Protein AF-A0A0G3X615-F1 (afdb_monomer)

Structure (mmCIF, N/CA/C/O backbone):
data_AF-A0A0G3X615-F1
#
_entry.id   AF-A0A0G3X615-F1
#
loop_
_atom_site.group_PDB
_atom_site.id
_atom_site.type_symbol
_atom_site.label_atom_id
_atom_site.label_alt_id
_atom_site.label_comp_id
_atom_site.label_asym_id
_atom_site.label_entity_id
_atom_site.label_seq_id
_atom_site.pdbx_PDB_ins_code
_atom_site.Cartn_x
_atom_site.Cartn_y
_atom_site.Cartn_z
_atom_site.occupancy
_atom_site.B_iso_or_equiv
_atom_site.auth_seq_id
_atom_site.auth_comp_id
_atom_site.auth_asym_id
_atom_site.auth_atom_id
_atom_site.pdbx_PDB_model_num
ATOM 1 N N . MET A 1 1 ? 5.627 29.361 60.960 1.00 45.62 1 MET A N 1
ATOM 2 C CA . MET A 1 1 ? 6.971 29.984 61.026 1.00 45.62 1 MET A CA 1
ATOM 3 C C . MET A 1 1 ? 7.830 28.988 61.792 1.00 45.62 1 MET A C 1
ATOM 5 O O . MET A 1 1 ? 7.390 28.583 62.853 1.00 45.62 1 MET A O 1
ATOM 9 N N . THR A 1 2 ? 8.865 28.359 61.231 1.00 39.22 2 THR A N 1
ATOM 10 C CA . THR A 1 2 ? 10.130 28.969 60.783 1.00 39.22 2 THR A CA 1
ATOM 11 C C . THR A 1 2 ? 10.827 28.041 59.771 1.00 39.22 2 THR A C 1
ATOM 13 O O . THR A 1 2 ? 10.792 26.824 59.920 1.00 39.22 2 THR A O 1
ATOM 16 N N . PHE A 1 3 ? 11.443 28.627 58.742 1.00 40.88 3 PHE A N 1
ATOM 17 C CA . PHE A 1 3 ? 12.280 27.965 57.734 1.00 40.88 3 PHE A CA 1
ATOM 18 C C . PHE A 1 3 ? 13.632 27.526 58.316 1.00 40.88 3 PHE A C 1
ATOM 20 O O . PHE A 1 3 ? 14.208 28.237 59.138 1.00 40.88 3 PHE A O 1
ATOM 27 N N .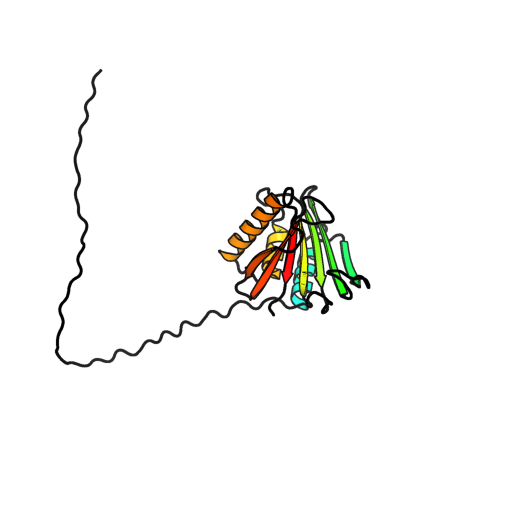 THR A 1 4 ? 14.225 26.447 57.797 1.00 47.47 4 THR A N 1
ATOM 28 C CA . THR A 1 4 ? 15.691 26.301 57.778 1.00 47.47 4 THR A CA 1
ATOM 29 C C . THR A 1 4 ? 16.140 25.591 56.503 1.00 47.47 4 THR A C 1
ATOM 31 O O . THR A 1 4 ? 15.782 24.450 56.232 1.00 47.47 4 THR A O 1
ATOM 34 N N . VAL A 1 5 ? 16.929 26.323 55.720 1.00 44.72 5 VAL A N 1
ATOM 35 C CA . VAL A 1 5 ? 17.660 25.900 54.524 1.00 44.72 5 VAL A CA 1
ATOM 36 C C . VAL A 1 5 ? 19.024 25.364 54.962 1.00 44.72 5 VAL A C 1
ATOM 38 O O . VAL A 1 5 ? 19.699 26.015 55.759 1.00 44.72 5 VAL A O 1
ATOM 41 N N . ARG A 1 6 ? 19.495 24.255 54.382 1.00 47.06 6 ARG A N 1
ATOM 42 C CA . ARG A 1 6 ? 20.935 23.967 54.295 1.00 47.06 6 ARG A CA 1
ATOM 43 C C . ARG A 1 6 ? 21.304 23.496 52.892 1.00 47.06 6 ARG A C 1
ATOM 45 O O . ARG A 1 6 ? 20.843 22.466 52.420 1.00 47.06 6 ARG A O 1
ATOM 52 N N . LYS A 1 7 ? 22.145 24.312 52.259 1.00 41.34 7 LYS A N 1
ATOM 53 C CA . LYS A 1 7 ? 22.923 24.033 51.052 1.00 41.34 7 LYS A CA 1
ATOM 54 C C . LYS A 1 7 ? 24.114 23.144 51.422 1.00 41.34 7 LYS A C 1
ATOM 56 O O . LYS A 1 7 ? 24.743 23.420 52.439 1.00 41.34 7 LYS A O 1
ATOM 61 N N . PHE A 1 8 ? 24.479 22.201 50.557 1.00 41.22 8 PHE A N 1
ATOM 62 C CA . PHE A 1 8 ? 25.873 21.797 50.348 1.00 41.22 8 PHE A CA 1
ATOM 63 C C . PHE A 1 8 ? 26.133 21.555 48.858 1.00 41.22 8 PHE A C 1
ATOM 65 O O . PHE A 1 8 ? 25.220 21.295 48.079 1.00 41.22 8 PHE A O 1
ATOM 72 N N . VAL A 1 9 ? 27.391 21.781 48.499 1.00 37.72 9 VAL A N 1
ATOM 73 C CA . VAL A 1 9 ? 27.949 22.132 47.194 1.00 37.72 9 VAL A CA 1
ATOM 74 C C . VAL A 1 9 ? 28.715 20.939 46.605 1.00 37.72 9 VAL A C 1
ATOM 76 O O . VAL A 1 9 ? 29.404 20.241 47.336 1.00 37.72 9 VAL A O 1
ATOM 79 N N . VAL A 1 10 ? 28.555 20.762 45.288 1.00 40.09 10 VAL A N 1
ATOM 80 C CA . VAL A 1 10 ? 29.500 20.355 44.217 1.00 40.09 10 VAL A CA 1
ATOM 81 C C . VAL A 1 10 ? 30.817 19.641 44.587 1.00 40.09 10 VAL A C 1
ATOM 83 O O . VAL A 1 10 ? 31.664 20.229 45.250 1.00 40.09 10 VAL A O 1
ATOM 86 N N . ALA A 1 11 ? 31.045 18.464 43.982 1.00 39.25 11 ALA A N 1
ATOM 87 C CA . ALA A 1 11 ? 32.295 17.969 43.352 1.00 39.25 11 ALA A CA 1
ATOM 88 C C . ALA A 1 11 ? 32.035 16.529 42.839 1.00 39.25 11 ALA A C 1
ATOM 90 O O . ALA A 1 11 ? 31.250 15.818 43.450 1.00 39.25 11 ALA A O 1
ATOM 91 N N . GLY A 1 12 ? 32.600 15.989 41.761 1.00 35.78 12 GLY A N 1
ATOM 92 C CA . GLY A 1 12 ? 33.681 16.407 40.877 1.00 35.78 12 GLY A CA 1
ATOM 93 C C . GLY A 1 12 ? 33.380 15.927 39.447 1.00 35.78 12 GLY A C 1
ATOM 94 O O . GLY A 1 12 ? 32.508 15.093 39.235 1.00 35.78 12 GLY A O 1
ATOM 95 N N . LEU A 1 13 ? 33.883 16.572 38.403 1.00 41.84 13 LEU A N 1
ATOM 96 C CA . LEU A 1 13 ? 35.271 16.762 37.964 1.00 41.84 13 LEU A CA 1
ATOM 97 C C . LEU A 1 13 ? 35.406 15.982 36.649 1.00 41.84 13 LEU A C 1
ATOM 99 O O . LEU A 1 13 ? 35.604 14.772 36.623 1.00 41.84 13 LEU A O 1
ATOM 103 N N . ALA A 1 14 ? 35.234 16.726 35.561 1.00 44.84 14 ALA A N 1
ATOM 104 C CA . ALA A 1 14 ? 35.602 16.320 34.221 1.00 44.84 14 ALA A CA 1
ATOM 105 C C . ALA A 1 14 ? 37.080 15.912 34.180 1.00 44.84 14 ALA A C 1
ATOM 107 O O . ALA A 1 14 ? 37.933 16.605 34.735 1.00 44.84 14 ALA A O 1
ATOM 108 N N . THR A 1 15 ? 37.388 14.829 33.473 1.00 49.50 15 THR A N 1
ATOM 109 C CA . THR A 1 15 ? 38.748 14.547 33.011 1.00 49.50 15 THR A CA 1
ATOM 110 C C . THR A 1 15 ? 38.763 14.737 31.502 1.00 49.50 15 THR A C 1
ATOM 112 O O . THR A 1 15 ? 38.385 13.863 30.731 1.00 49.50 15 THR A O 1
ATOM 115 N N . ALA A 1 16 ? 39.156 15.939 31.096 1.00 46.00 16 ALA A N 1
ATOM 116 C CA . ALA A 1 16 ? 39.760 16.172 29.799 1.00 46.00 16 ALA A CA 1
ATOM 117 C C . ALA A 1 16 ? 41.276 16.007 29.971 1.00 46.00 16 ALA A C 1
ATOM 119 O O . ALA A 1 16 ? 41.820 16.493 30.959 1.00 46.00 16 ALA A O 1
ATOM 120 N N . LEU A 1 17 ? 41.946 15.333 29.038 1.00 40.91 17 LEU A N 1
ATOM 121 C CA . LEU A 1 17 ? 42.973 15.929 28.174 1.00 40.91 17 LEU A CA 1
ATOM 122 C C . LEU A 1 17 ? 43.674 14.829 27.366 1.00 40.91 17 LEU A C 1
ATOM 124 O O . LEU A 1 17 ? 44.256 13.894 27.909 1.00 40.91 17 LEU A O 1
ATOM 128 N N . ALA A 1 18 ? 43.655 15.016 26.052 1.00 44.06 18 ALA A N 1
ATOM 129 C CA . ALA A 1 18 ? 44.656 14.496 25.140 1.00 44.06 18 ALA A CA 1
ATOM 130 C C . ALA A 1 18 ? 45.986 15.254 25.327 1.00 44.06 18 ALA A C 1
ATOM 132 O O . ALA A 1 18 ? 45.948 16.459 25.571 1.00 44.06 18 ALA A O 1
ATOM 133 N N . ALA A 1 19 ? 47.125 14.572 25.146 1.00 38.28 19 ALA A N 1
ATOM 134 C CA . ALA A 1 19 ? 48.260 15.038 24.330 1.00 38.28 19 ALA A CA 1
ATOM 135 C C . ALA A 1 19 ? 49.458 14.058 24.359 1.00 38.28 19 ALA A C 1
ATOM 137 O O . ALA A 1 19 ? 50.008 13.764 25.413 1.00 38.28 19 ALA A O 1
ATOM 138 N N . CYS A 1 20 ? 49.853 13.643 23.150 1.00 41.00 20 CYS A N 1
ATOM 139 C CA . CYS A 1 20 ? 51.208 13.488 22.599 1.00 41.00 20 CYS A CA 1
ATOM 140 C C . CYS A 1 20 ? 52.347 12.810 23.389 1.00 41.00 20 CYS A C 1
ATOM 142 O O . CYS A 1 20 ? 52.910 13.393 24.310 1.00 41.00 20 CYS A O 1
ATOM 144 N N . SER A 1 21 ? 52.912 11.764 22.778 1.00 32.19 21 SER A N 1
ATOM 145 C CA . SER A 1 21 ? 54.333 11.763 22.390 1.00 32.19 21 SER A CA 1
ATOM 146 C C . SER A 1 21 ? 54.572 10.852 21.177 1.00 32.19 21 SER A C 1
ATOM 148 O O . SER A 1 21 ? 53.869 9.868 20.966 1.00 32.19 21 SER A O 1
ATOM 150 N N . ALA A 1 22 ? 55.536 11.245 20.346 1.00 39.41 22 ALA A N 1
ATOM 151 C CA . ALA A 1 22 ? 56.006 10.535 19.164 1.00 39.41 22 ALA A CA 1
ATOM 152 C C . ALA A 1 22 ? 57.411 9.951 19.410 1.00 39.41 22 ALA A C 1
ATOM 154 O O . ALA A 1 22 ? 58.141 10.474 20.252 1.00 39.41 22 ALA A O 1
ATOM 155 N N . ALA A 1 23 ? 57.761 8.976 18.560 1.00 36.03 23 ALA A N 1
ATOM 156 C CA . ALA A 1 23 ? 59.094 8.492 18.164 1.00 36.03 23 ALA A CA 1
ATOM 157 C C . ALA A 1 23 ? 59.657 7.195 18.804 1.00 36.03 23 ALA A C 1
ATOM 159 O O . ALA A 1 23 ? 60.123 7.179 19.937 1.00 36.03 23 ALA A O 1
ATOM 160 N N . GLU A 1 24 ? 59.673 6.166 17.937 1.00 40.25 24 GLU A N 1
ATOM 161 C CA . GLU A 1 24 ? 60.778 5.237 17.607 1.00 40.25 24 GLU A CA 1
ATOM 162 C C . GLU A 1 24 ? 61.142 4.069 18.550 1.00 40.25 24 GLU A C 1
ATOM 164 O O . GLU A 1 24 ? 61.630 4.258 19.660 1.00 40.25 24 GLU A O 1
ATOM 169 N N . GLY A 1 25 ? 61.026 2.837 18.022 1.00 29.53 25 GLY A N 1
ATOM 170 C CA . GLY A 1 25 ? 61.691 1.642 18.562 1.00 29.53 25 GLY A CA 1
ATOM 171 C C . GLY A 1 25 ? 61.004 0.304 18.252 1.00 29.53 25 GLY A C 1
ATOM 172 O O .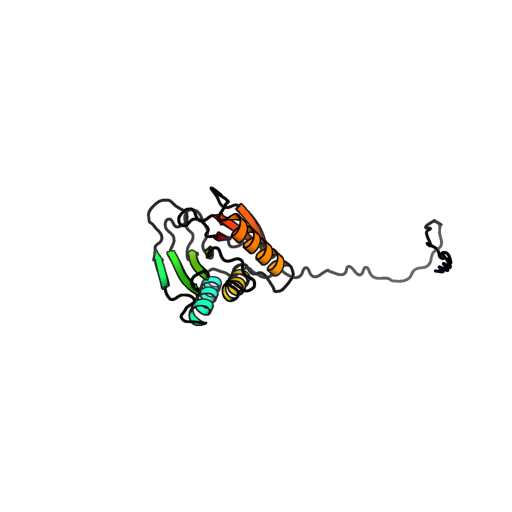 GLY A 1 25 ? 60.132 -0.116 18.996 1.00 29.53 25 GLY A O 1
ATOM 173 N N . ASP A 1 26 ? 61.426 -0.322 17.150 1.00 38.69 26 ASP A N 1
ATOM 174 C CA . ASP A 1 26 ? 61.410 -1.751 16.770 1.00 38.69 26 ASP A CA 1
ATOM 175 C C . ASP A 1 26 ? 60.855 -2.813 17.756 1.00 38.69 26 ASP A C 1
ATOM 177 O O . ASP A 1 26 ? 61.332 -2.926 18.883 1.00 38.69 26 ASP A O 1
ATOM 181 N N . ALA A 1 27 ? 59.918 -3.648 17.278 1.00 37.53 27 ALA A N 1
ATOM 182 C CA . ALA A 1 27 ? 59.887 -5.115 17.449 1.00 37.53 27 ALA A CA 1
ATOM 183 C C . ALA A 1 27 ? 58.566 -5.681 16.892 1.00 37.53 27 ALA A C 1
ATOM 185 O O . ALA A 1 27 ? 57.477 -5.279 17.300 1.00 37.53 27 ALA A O 1
ATOM 186 N N . GLY A 1 28 ? 58.663 -6.610 15.940 1.00 38.09 28 GLY A N 1
ATOM 187 C CA . GLY A 1 28 ? 57.515 -7.217 15.273 1.00 38.09 28 GLY A CA 1
ATOM 188 C C . GLY A 1 28 ? 56.583 -8.010 16.192 1.00 38.09 28 GLY A C 1
ATOM 189 O O . GLY A 1 28 ? 57.013 -8.628 17.162 1.00 38.09 28 GLY A O 1
ATOM 190 N N . ALA A 1 29 ? 55.309 -8.043 15.815 1.00 40.22 29 ALA A N 1
ATOM 191 C CA . ALA A 1 29 ? 54.406 -9.153 16.078 1.00 40.22 29 ALA A CA 1
ATOM 192 C C . ALA A 1 29 ? 53.224 -9.062 15.111 1.00 40.22 29 ALA A C 1
ATOM 194 O O . ALA A 1 29 ? 52.627 -8.000 14.932 1.00 40.22 29 ALA A O 1
ATOM 195 N N . ASP A 1 30 ? 52.937 -10.200 14.491 1.00 47.09 30 ASP A N 1
ATOM 196 C CA . ASP A 1 30 ? 51.744 -10.503 13.721 1.00 47.09 30 ASP A CA 1
ATOM 197 C C . ASP A 1 30 ? 50.469 -9.900 14.319 1.00 47.09 30 ASP A C 1
ATOM 199 O O . ASP A 1 30 ? 50.140 -10.092 15.489 1.00 47.09 30 ASP A O 1
ATOM 203 N N . GLY A 1 31 ? 49.706 -9.229 13.469 1.00 37.62 31 GLY A N 1
ATOM 204 C CA . GLY A 1 31 ? 48.359 -8.780 13.770 1.00 37.62 31 GLY A CA 1
ATOM 205 C C . GLY A 1 31 ? 47.650 -8.592 12.452 1.00 37.62 31 GLY A C 1
ATOM 206 O O . GLY A 1 31 ? 47.693 -7.506 11.880 1.00 37.62 31 GLY A O 1
ATOM 207 N N . GLY A 1 32 ? 47.121 -9.701 11.931 1.00 36.56 32 GLY A N 1
ATOM 208 C CA . GLY A 1 32 ? 46.431 -9.774 10.656 1.00 36.56 32 GLY A CA 1
ATOM 209 C C . GLY A 1 32 ? 45.487 -8.597 10.463 1.00 36.56 32 GLY A C 1
ATOM 210 O O . GLY A 1 32 ? 44.785 -8.179 11.383 1.00 36.56 32 GLY A O 1
ATOM 211 N N . ALA A 1 33 ? 45.501 -8.068 9.244 1.00 42.00 33 ALA A N 1
ATOM 212 C CA . ALA A 1 33 ? 44.454 -7.202 8.756 1.00 42.00 33 ALA A CA 1
ATOM 213 C C . ALA A 1 33 ? 43.135 -7.979 8.843 1.00 42.00 33 ALA A C 1
ATOM 215 O O . ALA A 1 33 ? 42.766 -8.702 7.920 1.00 42.00 33 ALA A O 1
ATOM 216 N N . ASP A 1 34 ? 42.447 -7.841 9.974 1.00 41.34 34 ASP A N 1
ATOM 217 C CA . ASP A 1 34 ? 41.033 -8.147 10.115 1.00 41.34 34 ASP A CA 1
ATOM 218 C C . ASP A 1 34 ? 40.289 -7.076 9.310 1.00 41.34 34 ASP A C 1
ATOM 220 O O . ASP A 1 34 ? 39.704 -6.119 9.820 1.00 41.34 34 ASP A O 1
ATOM 224 N N . ALA A 1 35 ? 40.385 -7.208 7.986 1.00 45.94 35 ALA A N 1
ATOM 225 C CA . ALA A 1 35 ? 39.369 -6.726 7.083 1.00 45.94 35 ALA A CA 1
ATOM 226 C C . ALA A 1 35 ? 38.136 -7.568 7.401 1.00 45.94 35 ALA A C 1
ATOM 228 O O . ALA A 1 35 ? 37.860 -8.572 6.746 1.00 45.94 35 ALA A O 1
ATOM 229 N N . ALA A 1 36 ? 37.440 -7.177 8.470 1.00 46.62 36 ALA A N 1
ATOM 230 C CA . ALA A 1 36 ? 36.076 -7.571 8.709 1.00 46.62 36 ALA A CA 1
ATOM 231 C C . ALA A 1 36 ? 35.317 -7.166 7.449 1.00 46.62 36 ALA A C 1
ATOM 233 O O . ALA A 1 36 ? 34.956 -6.003 7.259 1.00 46.62 36 ALA A O 1
ATOM 234 N N . ALA A 1 37 ? 35.159 -8.132 6.547 1.00 43.66 37 ALA A N 1
ATOM 235 C CA . ALA A 1 37 ? 34.139 -8.109 5.534 1.00 43.66 37 ALA A CA 1
ATOM 236 C C . ALA A 1 37 ? 32.838 -7.962 6.316 1.00 43.66 37 ALA A C 1
ATOM 238 O O . ALA A 1 37 ? 32.296 -8.931 6.849 1.00 43.66 37 ALA A O 1
ATOM 239 N N . MET A 1 38 ? 32.399 -6.715 6.479 1.00 47.97 38 MET A N 1
ATOM 240 C CA . MET A 1 38 ? 31.017 -6.429 6.780 1.00 47.97 38 MET A CA 1
ATOM 241 C C . MET A 1 38 ? 30.265 -7.060 5.621 1.00 47.97 38 MET A C 1
ATOM 243 O O . MET A 1 38 ? 30.289 -6.538 4.511 1.00 47.97 38 MET A O 1
ATOM 247 N N . ALA A 1 39 ? 29.720 -8.252 5.853 1.00 47.28 39 ALA A N 1
ATOM 248 C CA . ALA A 1 39 ? 28.708 -8.807 4.989 1.00 47.28 39 ALA A CA 1
ATOM 249 C C . ALA A 1 39 ? 27.609 -7.747 4.959 1.00 47.28 39 ALA A C 1
ATOM 251 O O . ALA A 1 39 ? 26.915 -7.550 5.959 1.00 47.28 39 ALA A O 1
ATOM 252 N N . GLU A 1 40 ? 27.547 -6.977 3.872 1.00 51.03 40 GLU A N 1
ATOM 253 C CA . GLU A 1 40 ? 26.375 -6.172 3.575 1.00 51.03 40 GLU A CA 1
ATOM 254 C C . GLU A 1 40 ? 25.216 -7.159 3.618 1.00 51.03 40 GLU A C 1
ATOM 256 O O . GLU A 1 40 ? 25.178 -8.117 2.844 1.00 51.03 40 GLU A O 1
ATOM 261 N N . ALA A 1 41 ? 24.357 -7.009 4.627 1.00 59.00 41 ALA A N 1
ATOM 262 C CA . ALA A 1 41 ? 23.124 -7.761 4.682 1.00 59.00 41 ALA A CA 1
ATOM 263 C C . ALA A 1 41 ? 22.407 -7.466 3.364 1.00 59.00 41 ALA A C 1
ATOM 265 O O . ALA A 1 41 ? 22.111 -6.306 3.071 1.00 59.00 41 ALA A O 1
ATOM 266 N N . GLU A 1 42 ? 22.245 -8.497 2.538 1.00 67.94 42 GLU A N 1
ATOM 267 C CA . GLU A 1 42 ? 21.580 -8.374 1.251 1.00 67.94 42 GLU A CA 1
ATOM 268 C C . GLU A 1 42 ? 20.179 -7.826 1.515 1.00 67.94 42 GLU A C 1
ATOM 270 O O . GLU A 1 42 ? 19.438 -8.371 2.338 1.00 67.94 42 GLU A O 1
ATOM 275 N N . ALA A 1 43 ? 19.862 -6.687 0.897 1.00 67.75 43 ALA A N 1
ATOM 276 C CA . ALA A 1 43 ? 18.574 -6.048 1.098 1.00 67.75 43 ALA A CA 1
ATOM 277 C C . ALA A 1 43 ? 17.455 -7.028 0.703 1.00 67.75 43 ALA A C 1
ATOM 279 O O . ALA A 1 43 ? 17.603 -7.745 -0.294 1.00 67.75 43 ALA A O 1
ATOM 280 N N . PRO A 1 44 ? 16.339 -7.074 1.451 1.00 75.56 44 PRO A N 1
ATOM 281 C CA . PRO A 1 44 ? 15.259 -7.997 1.145 1.00 75.56 44 PRO A CA 1
ATOM 282 C C . PRO A 1 44 ? 14.745 -7.740 -0.272 1.00 75.56 44 PRO A C 1
ATOM 284 O O . PRO A 1 44 ? 14.514 -6.592 -0.660 1.00 75.56 44 PRO A O 1
ATOM 287 N N . ALA A 1 45 ? 14.575 -8.802 -1.059 1.00 85.69 45 ALA A N 1
ATOM 288 C CA . ALA A 1 45 ? 14.058 -8.684 -2.416 1.00 85.69 45 ALA A CA 1
ATOM 289 C C . ALA A 1 45 ? 12.603 -8.190 -2.389 1.00 85.69 45 ALA A C 1
ATOM 291 O O . ALA A 1 45 ? 11.777 -8.691 -1.624 1.00 85.69 45 ALA A O 1
ATOM 292 N N . ALA A 1 46 ? 12.280 -7.205 -3.230 1.00 89.25 46 ALA A N 1
ATOM 293 C CA . ALA A 1 46 ? 10.904 -6.747 -3.373 1.00 89.25 46 ALA A CA 1
ATOM 294 C C . ALA A 1 46 ? 10.040 -7.819 -4.058 1.00 89.25 46 ALA A C 1
ATOM 296 O O . ALA A 1 46 ? 10.518 -8.450 -5.003 1.00 89.25 46 ALA A O 1
ATOM 297 N N . PRO A 1 47 ? 8.763 -7.990 -3.661 1.00 92.94 47 PRO A N 1
ATOM 298 C CA . PRO A 1 47 ? 7.933 -9.033 -4.234 1.00 92.94 47 PRO A CA 1
ATOM 299 C C . PRO A 1 47 ? 7.635 -8.765 -5.710 1.00 92.94 47 PRO A C 1
ATOM 301 O O . PRO A 1 47 ? 7.341 -7.626 -6.102 1.00 92.94 47 PRO A O 1
ATOM 304 N N . GLY A 1 48 ? 7.673 -9.827 -6.514 1.00 93.44 48 GLY A N 1
ATOM 305 C CA . GLY A 1 48 ? 7.274 -9.805 -7.924 1.00 93.44 48 GLY A CA 1
ATOM 306 C C . GLY A 1 48 ? 5.755 -9.696 -8.116 1.00 93.44 48 GLY A C 1
ATOM 307 O O . GLY A 1 48 ? 4.987 -9.687 -7.154 1.00 93.44 48 GLY A O 1
ATOM 308 N N . VAL A 1 49 ? 5.292 -9.643 -9.371 1.00 94.19 49 VAL A N 1
ATOM 309 C CA . VAL A 1 49 ? 3.854 -9.526 -9.702 1.00 94.19 49 VAL A CA 1
ATOM 310 C C . VAL A 1 49 ? 3.038 -10.678 -9.106 1.00 94.19 49 VAL A C 1
ATOM 312 O O . VAL A 1 49 ? 2.035 -10.442 -8.436 1.00 94.19 49 VAL A O 1
ATOM 315 N N . GLU A 1 50 ? 3.486 -11.921 -9.298 1.00 94.38 50 GLU A N 1
ATOM 316 C CA . GLU A 1 50 ? 2.796 -13.114 -8.786 1.00 94.38 50 GLU A CA 1
ATOM 317 C C . GLU A 1 50 ? 2.772 -13.155 -7.251 1.00 94.38 50 GLU A C 1
ATOM 319 O O . GLU A 1 50 ? 1.761 -13.505 -6.643 1.00 94.38 50 GLU A O 1
ATOM 324 N N . GLU A 1 51 ? 3.862 -12.740 -6.604 1.00 95.94 51 GLU A N 1
ATOM 325 C CA . GLU A 1 51 ? 3.960 -12.696 -5.144 1.00 95.94 51 GLU A CA 1
ATOM 326 C C . GLU A 1 51 ? 3.055 -11.613 -4.555 1.00 95.94 51 GLU A C 1
ATOM 328 O O . GLU A 1 51 ? 2.356 -11.862 -3.571 1.00 95.94 51 GLU A O 1
ATOM 333 N N . ARG A 1 52 ? 2.990 -10.435 -5.189 1.00 95.38 52 ARG A N 1
ATOM 334 C CA . ARG A 1 52 ? 2.039 -9.371 -4.837 1.00 95.38 52 ARG A CA 1
ATOM 335 C C . ARG A 1 52 ? 0.598 -9.841 -5.017 1.00 95.38 52 ARG A C 1
ATOM 337 O O . ARG A 1 52 ? -0.215 -9.645 -4.113 1.00 95.38 52 ARG A O 1
ATOM 344 N N . ALA A 1 53 ? 0.287 -10.528 -6.119 1.00 93.81 53 ALA A N 1
ATOM 345 C CA . ALA A 1 53 ? -1.027 -11.135 -6.335 1.00 93.81 53 ALA A CA 1
ATOM 346 C C . ALA A 1 53 ? -1.378 -12.122 -5.209 1.00 93.81 53 ALA A C 1
ATOM 348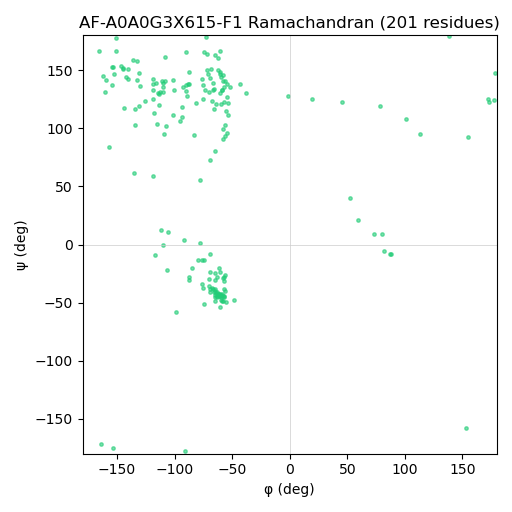 O O . ALA A 1 53 ? -2.483 -12.080 -4.662 1.00 93.81 53 ALA A O 1
ATOM 349 N N . ALA A 1 54 ? -0.419 -12.965 -4.815 1.00 95.38 54 ALA A N 1
ATOM 350 C CA . ALA A 1 54 ? -0.583 -13.920 -3.728 1.00 95.38 54 ALA A CA 1
ATOM 351 C C . ALA A 1 54 ? -0.777 -13.232 -2.366 1.00 95.38 54 ALA A C 1
ATOM 353 O O . ALA A 1 54 ? -1.622 -13.676 -1.591 1.00 95.38 54 ALA A O 1
ATOM 354 N N . ILE A 1 55 ? -0.057 -12.142 -2.072 1.00 95.88 55 ILE A N 1
ATOM 355 C CA . ILE A 1 55 ? -0.261 -11.327 -0.860 1.00 95.88 55 ILE A CA 1
ATOM 356 C C . ILE A 1 55 ? -1.700 -10.790 -0.815 1.00 95.88 55 ILE A C 1
ATOM 358 O O . ILE A 1 55 ? -2.394 -10.967 0.188 1.00 95.88 55 ILE A O 1
ATOM 362 N N . ILE A 1 56 ? -2.191 -10.202 -1.913 1.00 94.56 56 ILE A N 1
ATOM 363 C CA . ILE A 1 56 ? -3.567 -9.679 -1.989 1.00 94.56 56 ILE A CA 1
ATOM 364 C C . ILE A 1 56 ? -4.591 -10.814 -1.833 1.00 94.56 56 ILE A C 1
ATOM 366 O O . ILE A 1 56 ? -5.592 -10.649 -1.135 1.00 94.56 56 ILE A O 1
ATOM 370 N N . ALA A 1 57 ? -4.353 -11.974 -2.451 1.00 93.69 57 ALA A N 1
ATOM 371 C CA . ALA A 1 57 ? -5.232 -13.134 -2.320 1.00 93.69 57 ALA A CA 1
ATOM 372 C C . ALA A 1 57 ? -5.289 -13.647 -0.870 1.00 93.69 57 ALA A C 1
ATOM 374 O O . ALA A 1 57 ? -6.382 -13.863 -0.351 1.00 93.69 57 ALA A O 1
ATOM 375 N N . ARG A 1 58 ? -4.142 -13.750 -0.178 1.00 95.50 58 ARG A N 1
ATOM 376 C CA . ARG A 1 58 ? -4.103 -14.096 1.255 1.00 95.50 58 ARG A CA 1
ATOM 377 C C . ARG A 1 58 ? -4.884 -13.093 2.095 1.00 95.50 58 ARG A C 1
ATOM 379 O O . ARG A 1 58 ? -5.637 -13.492 2.978 1.00 95.50 58 ARG A O 1
ATOM 386 N N . PHE A 1 59 ? -4.737 -11.802 1.806 1.00 94.81 59 PHE A N 1
ATOM 387 C CA . PHE A 1 59 ? -5.482 -10.764 2.504 1.00 94.81 59 PHE A CA 1
ATOM 388 C C . PHE A 1 59 ? -6.996 -10.883 2.285 1.00 94.81 59 PHE A C 1
ATOM 390 O O . PHE A 1 59 ? -7.746 -10.815 3.258 1.00 94.81 59 PHE A O 1
ATOM 397 N N . ARG A 1 60 ? -7.447 -11.113 1.042 1.00 94.38 60 ARG A N 1
ATOM 398 C CA . ARG A 1 60 ? -8.858 -11.398 0.719 1.00 94.38 60 ARG A CA 1
ATOM 399 C C . ARG A 1 60 ? -9.375 -12.588 1.521 1.00 94.38 60 ARG A C 1
ATOM 401 O O . ARG A 1 60 ? -10.449 -12.503 2.105 1.00 94.38 60 ARG A O 1
ATOM 408 N N . ASP A 1 61 ? -8.624 -13.684 1.523 1.00 94.25 61 ASP A N 1
ATOM 409 C CA . ASP A 1 61 ? -9.067 -14.960 2.089 1.00 94.25 61 ASP A CA 1
ATOM 410 C C . ASP A 1 61 ? -9.026 -14.975 3.627 1.00 94.25 61 ASP A C 1
ATOM 412 O O . ASP A 1 61 ? -9.632 -15.844 4.251 1.00 94.25 61 ASP A O 1
ATOM 416 N N . ALA A 1 62 ? -8.361 -13.997 4.254 1.00 92.56 62 ALA A N 1
ATOM 417 C CA . ALA A 1 62 ? -8.286 -13.878 5.707 1.00 92.56 62 ALA A CA 1
ATOM 418 C C . ALA A 1 62 ? -9.623 -13.478 6.364 1.00 92.56 62 ALA A C 1
ATOM 420 O O . ALA A 1 62 ? -9.867 -13.863 7.509 1.00 92.56 62 ALA A O 1
ATOM 421 N N . ALA A 1 63 ? -10.486 -12.717 5.675 1.00 88.00 63 ALA A N 1
ATOM 422 C CA . ALA A 1 63 ? -11.832 -12.387 6.154 1.00 88.00 63 ALA A CA 1
ATOM 423 C C . ALA A 1 63 ? -12.758 -11.899 5.028 1.00 88.00 63 ALA A C 1
ATOM 425 O O . ALA A 1 63 ? -12.356 -11.126 4.161 1.00 88.00 63 ALA A O 1
ATOM 426 N N . GLU A 1 64 ? -14.049 -12.239 5.110 1.00 84.94 64 GLU A N 1
ATOM 427 C CA . GLU A 1 64 ? -15.061 -11.863 4.104 1.00 84.94 64 GLU A CA 1
ATOM 428 C C . GLU A 1 64 ? -15.180 -10.343 3.874 1.00 84.94 64 GLU A C 1
ATOM 430 O O . GLU A 1 64 ? -15.534 -9.896 2.783 1.00 84.94 64 GLU A O 1
ATOM 435 N N . SER A 1 65 ? -14.872 -9.525 4.885 1.00 83.69 65 SER A N 1
ATOM 436 C CA . SER A 1 65 ? -14.949 -8.060 4.810 1.00 83.69 65 SER A CA 1
ATOM 437 C C . SER A 1 65 ? -13.761 -7.400 4.099 1.00 83.69 65 SER A C 1
ATOM 439 O O . SER A 1 65 ? -13.848 -6.216 3.752 1.00 83.69 65 SER A O 1
ATOM 441 N N . HIS A 1 66 ? -12.667 -8.133 3.863 1.00 88.56 66 HIS A N 1
ATOM 442 C CA . HIS A 1 66 ? -11.429 -7.579 3.316 1.00 88.56 66 HIS A CA 1
ATOM 443 C C . HIS A 1 66 ? -11.537 -7.266 1.820 1.00 88.56 66 HIS A C 1
ATOM 445 O O . HIS A 1 66 ? -11.272 -6.146 1.399 1.00 88.56 66 HIS A O 1
ATOM 451 N N . CYS A 1 67 ? -11.981 -8.213 0.997 1.00 89.94 67 CYS A N 1
ATOM 452 C CA . CYS A 1 67 ? -12.202 -7.951 -0.427 1.00 89.94 67 CYS A CA 1
ATOM 453 C C . CYS A 1 67 ? -13.540 -8.537 -0.901 1.00 89.94 67 CYS A C 1
ATOM 455 O O . CYS A 1 67 ? -13.538 -9.390 -1.791 1.00 89.94 67 CYS A O 1
ATOM 457 N N . PRO A 1 68 ? -14.693 -8.090 -0.360 1.00 89.00 68 PRO A N 1
ATOM 458 C CA . PRO A 1 68 ? -16.003 -8.495 -0.878 1.00 89.00 68 PRO A CA 1
ATOM 459 C C . PRO A 1 68 ? -16.155 -8.182 -2.373 1.00 89.00 68 PRO A C 1
ATOM 461 O O . PRO A 1 68 ? -16.897 -8.860 -3.080 1.00 89.00 68 PRO A O 1
ATOM 464 N N . PHE A 1 69 ? -15.422 -7.182 -2.871 1.00 87.69 69 PHE A N 1
ATOM 465 C CA . PHE A 1 69 ? -15.230 -6.963 -4.296 1.00 87.69 69 PHE A CA 1
ATOM 466 C C . PHE A 1 69 ? -13.803 -7.336 -4.669 1.00 87.69 69 PHE A C 1
ATOM 468 O O . PHE A 1 69 ? -12.884 -6.553 -4.435 1.00 87.69 69 PHE A O 1
ATOM 475 N N . TYR A 1 70 ? -13.637 -8.510 -5.270 1.00 89.56 70 TYR A N 1
ATOM 476 C CA . TYR A 1 70 ? -12.382 -8.964 -5.853 1.00 89.56 70 TYR A CA 1
ATOM 477 C C . TYR A 1 70 ? -12.620 -9.367 -7.306 1.00 89.56 70 TYR A C 1
ATOM 479 O O . TYR A 1 70 ? -13.486 -10.201 -7.577 1.00 89.56 70 TYR A O 1
ATOM 487 N N . LYS A 1 71 ? -11.895 -8.763 -8.247 1.00 90.62 71 LYS A N 1
ATOM 488 C CA . LYS A 1 71 ? -11.997 -9.116 -9.667 1.00 90.62 71 LYS A CA 1
ATOM 489 C C . LYS A 1 71 ? -10.720 -8.792 -10.419 1.00 90.62 71 LYS A C 1
ATOM 491 O O . LYS A 1 71 ? -10.037 -7.824 -10.093 1.00 90.62 71 LYS A O 1
ATOM 496 N N . GLU A 1 72 ? -10.487 -9.535 -11.487 1.00 88.25 72 GLU A N 1
ATOM 497 C CA . GLU A 1 72 ? -9.596 -9.100 -12.553 1.00 88.25 72 GLU A CA 1
ATOM 498 C C . GLU A 1 72 ? -10.392 -8.268 -13.561 1.00 88.25 72 GLU A C 1
ATOM 500 O O . GLU A 1 72 ? -11.551 -8.568 -13.868 1.00 88.25 72 GLU A O 1
ATOM 505 N N . ALA A 1 73 ? -9.804 -7.178 -14.037 1.00 82.56 73 ALA A N 1
ATOM 506 C CA . ALA A 1 73 ? -10.422 -6.300 -15.016 1.00 82.56 73 ALA A CA 1
ATOM 507 C C . ALA A 1 73 ? -9.381 -5.826 -16.025 1.00 82.56 73 ALA A C 1
ATOM 509 O O . ALA A 1 73 ? -8.257 -5.515 -15.652 1.00 82.56 73 ALA A O 1
ATOM 510 N N . GLY A 1 74 ? -9.772 -5.711 -17.292 1.00 74.62 74 GLY A N 1
ATOM 511 C CA . GLY A 1 74 ? -9.004 -4.901 -18.231 1.00 74.62 74 GLY A CA 1
ATOM 512 C C . GLY A 1 74 ? -9.087 -3.433 -17.813 1.00 74.62 74 GLY A C 1
ATOM 513 O O . GLY A 1 74 ? -10.171 -2.940 -17.487 1.00 74.62 74 GLY A O 1
ATOM 514 N N . GLY A 1 75 ? -7.947 -2.758 -17.794 1.00 65.94 75 GLY A N 1
ATOM 515 C CA . GLY A 1 75 ? -7.829 -1.317 -17.634 1.00 65.94 75 GLY A CA 1
ATOM 516 C C . GLY A 1 75 ? -8.544 -0.584 -18.764 1.00 65.94 75 GLY A C 1
ATOM 517 O O . GLY A 1 75 ? -8.945 -1.181 -19.769 1.00 65.94 75 GLY A O 1
ATOM 518 N N . SER A 1 76 ? -8.758 0.720 -18.594 1.00 61.59 76 SER A N 1
ATOM 519 C CA . SER A 1 76 ? -9.414 1.511 -19.636 1.00 61.59 76 SER A CA 1
ATOM 520 C C . SER A 1 76 ? -8.597 1.476 -20.926 1.00 61.59 76 SER A C 1
ATOM 522 O O . SER A 1 76 ? -7.369 1.449 -20.904 1.00 61.59 76 SER A O 1
ATOM 524 N N . THR A 1 77 ? -9.276 1.520 -22.070 1.00 56.88 77 THR A N 1
ATOM 525 C CA . THR A 1 77 ? -8.615 1.767 -23.361 1.00 56.88 77 THR A CA 1
ATOM 526 C C . THR A 1 77 ? -8.210 3.233 -23.540 1.00 56.88 77 THR A C 1
ATOM 528 O O . THR A 1 77 ? -7.450 3.545 -24.453 1.00 56.88 77 THR A O 1
ATOM 531 N N . ASP A 1 78 ? -8.731 4.115 -22.684 1.00 62.47 78 ASP A N 1
ATOM 532 C CA . ASP A 1 78 ? -8.523 5.564 -22.704 1.00 62.47 78 ASP A CA 1
ATOM 533 C C . ASP A 1 78 ? -7.312 5.987 -21.855 1.00 62.47 78 ASP A C 1
ATOM 535 O O . ASP A 1 78 ? -6.830 5.203 -21.035 1.00 62.47 78 ASP A O 1
ATOM 539 N N . ASP A 1 79 ? -6.853 7.233 -22.034 1.00 60.16 79 ASP A N 1
ATOM 540 C CA . ASP A 1 79 ? -5.722 7.835 -21.313 1.00 60.16 79 ASP A CA 1
ATOM 541 C C . ASP A 1 79 ? -5.926 7.876 -19.781 1.00 60.16 79 ASP A C 1
ATOM 543 O O . ASP A 1 79 ? -7.033 8.111 -19.289 1.00 60.16 79 ASP A O 1
ATOM 547 N N . GLY A 1 80 ? -4.838 7.687 -19.022 1.00 68.94 80 GLY A N 1
ATOM 548 C CA . GLY A 1 80 ? -4.810 7.718 -17.556 1.00 68.94 80 GLY A CA 1
ATOM 549 C C . GLY A 1 80 ? -3.939 6.619 -16.932 1.00 68.94 80 GLY A C 1
ATOM 550 O O . GLY A 1 80 ? -3.399 5.760 -17.627 1.00 68.94 80 GLY A O 1
ATOM 551 N N . GLU A 1 81 ? -3.870 6.606 -15.598 1.00 71.56 81 GLU A N 1
ATOM 552 C CA . GLU A 1 81 ? -2.945 5.768 -14.803 1.00 71.56 81 GLU A CA 1
ATOM 553 C C . GLU A 1 81 ? -3.139 4.252 -15.001 1.00 71.56 81 GLU A C 1
ATOM 555 O O . GLU A 1 81 ? -2.238 3.456 -14.743 1.00 71.56 81 GLU A O 1
ATOM 560 N N . PHE A 1 82 ? -4.313 3.845 -15.489 1.00 76.25 82 PHE A N 1
ATOM 561 C CA . PHE A 1 82 ? -4.707 2.451 -15.711 1.00 76.25 82 PHE A CA 1
ATOM 562 C C . PHE A 1 82 ? -4.860 2.090 -17.196 1.00 76.25 82 PHE A C 1
ATOM 564 O O . PHE A 1 82 ? -5.450 1.060 -17.528 1.00 76.25 82 PHE A O 1
ATOM 571 N N . ALA A 1 83 ? -4.392 2.954 -18.100 1.00 76.31 83 ALA A N 1
ATOM 572 C CA . ALA A 1 83 ? -4.583 2.779 -19.531 1.00 76.31 83 ALA A CA 1
ATOM 573 C C . ALA A 1 83 ? -3.876 1.515 -20.048 1.00 76.31 83 ALA A C 1
ATOM 575 O O . ALA A 1 83 ? -2.650 1.389 -19.964 1.00 76.31 83 ALA A O 1
ATOM 576 N N . GLY A 1 84 ? -4.657 0.603 -20.633 1.00 72.25 84 GLY A N 1
ATOM 577 C CA . GLY A 1 84 ? -4.172 -0.585 -21.336 1.00 72.25 84 GLY A CA 1
ATOM 578 C C . GLY A 1 84 ? -3.612 -1.712 -20.462 1.00 72.25 84 GLY A C 1
ATOM 579 O O . GLY A 1 84 ? -3.048 -2.643 -21.025 1.00 72.25 84 GLY A O 1
ATOM 580 N N . SER A 1 85 ? -3.750 -1.658 -19.134 1.00 81.00 85 SER A N 1
ATOM 581 C CA . SER A 1 85 ? -3.200 -2.676 -18.226 1.00 81.00 85 SER A CA 1
ATOM 582 C C . SER A 1 85 ? -4.253 -3.657 -17.727 1.00 81.00 85 SER A C 1
ATOM 584 O O . SER A 1 85 ? -5.369 -3.270 -17.403 1.00 81.00 85 SER A O 1
ATOM 586 N N . THR A 1 86 ? -3.915 -4.937 -17.592 1.00 87.56 86 THR A N 1
ATOM 587 C CA . THR A 1 86 ? -4.753 -5.870 -16.826 1.00 87.56 86 THR A CA 1
ATOM 588 C C . THR A 1 86 ? -4.596 -5.579 -15.332 1.00 87.56 86 THR A C 1
ATOM 590 O O . THR A 1 86 ? -3.477 -5.429 -14.844 1.00 87.56 86 THR A O 1
ATOM 593 N N . LEU A 1 87 ? -5.704 -5.489 -14.595 1.00 89.94 87 LEU A N 1
ATOM 594 C CA . LEU A 1 87 ? -5.732 -5.096 -13.189 1.00 89.94 87 LEU A CA 1
ATOM 595 C C . LEU A 1 87 ? -6.294 -6.193 -12.293 1.00 89.94 87 LEU A C 1
ATOM 597 O O . LEU A 1 87 ? -7.358 -6.742 -12.573 1.00 89.94 87 LEU A O 1
ATOM 601 N N . THR A 1 88 ? -5.662 -6.389 -11.141 1.00 92.50 88 THR A N 1
ATOM 602 C CA . THR A 1 88 ? -6.268 -7.051 -9.983 1.00 92.50 88 THR A CA 1
ATOM 603 C C . THR A 1 88 ? -6.877 -5.992 -9.072 1.00 92.50 88 THR A C 1
ATOM 605 O O . THR A 1 88 ? -6.168 -5.134 -8.543 1.00 92.50 88 THR A O 1
ATOM 608 N N . LEU A 1 89 ? -8.193 -6.044 -8.873 1.00 92.25 89 LEU A N 1
ATOM 609 C CA . LEU A 1 89 ? -8.935 -5.100 -8.042 1.00 92.25 89 LEU A CA 1
ATOM 610 C C . LEU A 1 89 ? -9.423 -5.784 -6.765 1.00 92.25 89 LEU A C 1
ATOM 612 O O . LEU A 1 89 ? -10.057 -6.836 -6.830 1.00 92.25 89 LEU A O 1
ATOM 616 N N . CYS A 1 90 ? -9.196 -5.149 -5.616 1.00 92.44 90 CYS A N 1
ATOM 617 C CA . CYS A 1 90 ? -9.799 -5.517 -4.334 1.00 92.44 90 CYS A CA 1
ATOM 618 C C . CYS A 1 90 ? -10.406 -4.268 -3.692 1.00 92.44 90 CYS A C 1
ATOM 620 O O . CYS A 1 90 ? -9.763 -3.229 -3.660 1.00 92.44 90 CYS A O 1
ATOM 622 N N . SER A 1 91 ? -11.608 -4.330 -3.129 1.00 93.25 91 SER A N 1
ATOM 623 C CA . SER A 1 91 ? -12.067 -3.287 -2.202 1.00 93.25 91 SER A CA 1
ATOM 624 C C . SER A 1 91 ? -12.933 -3.853 -1.093 1.00 93.25 91 SER A C 1
ATOM 626 O O . SER A 1 91 ? -13.632 -4.853 -1.279 1.00 93.25 91 SER A O 1
ATOM 628 N N . GLY A 1 92 ? -12.886 -3.185 0.057 1.00 93.12 92 GLY A N 1
ATOM 629 C CA . GLY A 1 92 ? -13.530 -3.637 1.278 1.00 93.12 92 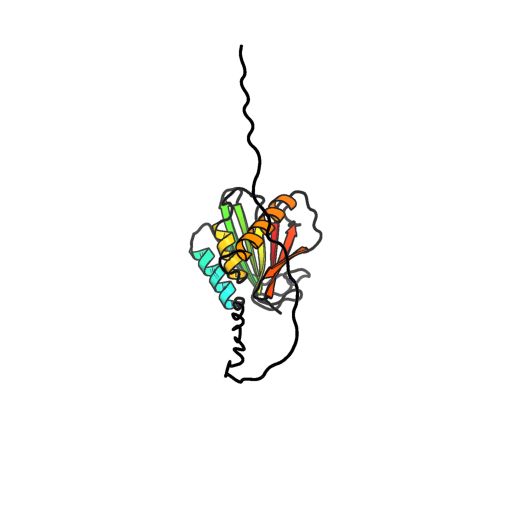GLY A CA 1
ATOM 630 C C . GLY A 1 92 ? -13.662 -2.541 2.323 1.00 93.12 92 GLY A C 1
ATOM 631 O O . GLY A 1 92 ? -13.457 -1.350 2.060 1.00 93.12 92 GLY A O 1
ATOM 632 N N . ARG A 1 93 ? -14.080 -2.951 3.520 1.00 93.06 93 ARG A N 1
ATOM 633 C CA . ARG A 1 93 ? -14.179 -2.065 4.681 1.00 93.06 93 ARG A CA 1
ATOM 634 C C . ARG A 1 93 ? -14.060 -2.853 5.982 1.00 93.06 93 ARG A C 1
ATOM 636 O O . ARG A 1 93 ? -14.704 -3.888 6.126 1.00 93.06 93 ARG A O 1
ATOM 643 N N . PHE A 1 94 ? -13.313 -2.331 6.949 1.00 90.88 94 PHE A N 1
ATOM 644 C CA . PHE A 1 94 ? -13.270 -2.885 8.311 1.00 90.88 94 PHE A CA 1
ATOM 645 C C . PHE A 1 94 ? -14.370 -2.293 9.204 1.00 90.88 94 PHE A C 1
ATOM 647 O O . PHE A 1 94 ? -14.858 -2.942 10.125 1.00 90.88 94 PHE A O 1
ATOM 654 N N . SER A 1 95 ? -14.796 -1.063 8.910 1.00 88.06 95 SER A N 1
ATOM 655 C CA . SER A 1 95 ? -15.862 -0.347 9.615 1.00 88.06 95 SER A CA 1
ATOM 656 C C . SER A 1 95 ? -16.523 0.684 8.686 1.00 88.06 95 SER A C 1
ATOM 658 O O . SER A 1 95 ? -16.199 0.761 7.500 1.00 88.06 95 SER A O 1
ATOM 660 N N . GLN A 1 96 ? -17.459 1.494 9.194 1.00 84.06 96 GLN A N 1
ATOM 661 C CA . GLN A 1 96 ? -18.078 2.566 8.398 1.00 84.06 96 GLN A CA 1
ATOM 662 C C . GLN A 1 96 ? -17.086 3.661 7.975 1.00 84.06 96 GLN A C 1
ATOM 664 O O . GLN A 1 96 ? -17.327 4.332 6.976 1.00 84.06 96 GLN A O 1
ATOM 669 N N . THR A 1 97 ? -15.990 3.834 8.716 1.00 83.25 97 THR A N 1
ATOM 670 C CA . THR A 1 97 ? -14.971 4.870 8.477 1.00 83.25 97 THR A CA 1
ATOM 671 C C . THR A 1 97 ? -13.644 4.294 7.986 1.00 83.25 97 THR A C 1
ATOM 673 O O . THR A 1 97 ? -12.705 5.043 7.735 1.00 83.25 97 THR A O 1
ATOM 676 N N . GLU A 1 98 ? -13.553 2.969 7.849 1.00 89.81 98 GLU A N 1
ATOM 677 C CA . GLU A 1 98 ? -12.340 2.252 7.447 1.00 89.81 98 GLU A CA 1
ATOM 678 C C . GLU A 1 98 ? -12.557 1.490 6.141 1.00 89.81 98 GLU A C 1
ATOM 680 O O . GLU A 1 98 ? -12.447 0.266 6.084 1.00 89.81 98 GLU A O 1
ATOM 685 N N . ASN A 1 99 ? -12.913 2.221 5.087 1.00 91.19 99 ASN A N 1
ATOM 686 C CA . ASN A 1 99 ? -12.996 1.703 3.726 1.00 91.19 99 ASN A CA 1
ATOM 687 C C . ASN A 1 99 ? -11.647 1.805 3.006 1.00 91.19 99 ASN A C 1
ATOM 689 O O . ASN A 1 99 ? -10.880 2.744 3.234 1.00 91.19 99 ASN A O 1
ATOM 693 N N . PHE A 1 100 ? -11.386 0.863 2.105 1.00 93.00 100 PHE A N 1
ATOM 694 C CA . PHE A 1 100 ? -10.167 0.847 1.303 1.00 93.00 100 PHE A CA 1
ATOM 695 C C . PHE A 1 100 ? -10.380 0.179 -0.059 1.00 93.00 100 PHE A C 1
ATOM 697 O O . PHE A 1 100 ? -11.375 -0.518 -0.285 1.00 93.00 100 PHE A O 1
ATOM 704 N N . GLY A 1 101 ? -9.411 0.358 -0.953 1.00 92.25 101 GLY A N 1
ATOM 705 C CA . GLY A 1 101 ? -9.337 -0.364 -2.219 1.00 92.25 101 GLY A CA 1
ATOM 706 C C . GLY A 1 101 ? -7.911 -0.491 -2.745 1.00 92.25 101 GLY A C 1
ATOM 707 O O . GLY A 1 101 ? -7.079 0.363 -2.462 1.00 92.25 101 GLY A O 1
ATOM 708 N N . PHE A 1 102 ? -7.663 -1.538 -3.521 1.00 89.38 102 PHE A N 1
ATOM 709 C CA . PHE A 1 102 ? -6.443 -1.850 -4.250 1.00 89.38 102 PHE A CA 1
ATOM 710 C C . PHE A 1 102 ? -6.742 -1.912 -5.747 1.00 89.38 102 PHE A C 1
ATOM 712 O O . PHE A 1 102 ? -7.753 -2.487 -6.164 1.00 89.38 102 PHE A O 1
ATOM 719 N N . ALA A 1 103 ? -5.805 -1.422 -6.543 1.00 92.00 103 ALA A N 1
ATOM 720 C CA . ALA A 1 103 ? -5.638 -1.795 -7.933 1.00 92.00 103 ALA A CA 1
ATOM 721 C C . ALA A 1 103 ? -4.165 -2.141 -8.152 1.00 92.00 103 ALA A C 1
ATOM 723 O O . ALA A 1 103 ? -3.300 -1.303 -7.922 1.00 92.00 103 ALA A O 1
ATOM 724 N N . MET A 1 104 ? -3.876 -3.371 -8.560 1.00 93.81 104 MET A N 1
ATOM 725 C CA . MET A 1 104 ? -2.531 -3.795 -8.946 1.00 93.81 104 MET A CA 1
ATOM 726 C C . MET A 1 104 ? -2.492 -4.035 -10.446 1.00 93.81 104 MET A C 1
ATOM 728 O O . MET A 1 104 ? -3.393 -4.676 -10.980 1.00 93.81 104 MET A O 1
ATOM 732 N N . MET A 1 105 ? -1.447 -3.554 -11.108 1.00 92.62 105 MET A N 1
ATOM 733 C CA . MET A 1 105 ? -1.207 -3.824 -12.522 1.00 92.62 105 MET A CA 1
ATOM 734 C C . MET A 1 105 ? -0.545 -5.193 -12.684 1.00 92.62 105 MET A C 1
ATOM 736 O O . MET A 1 105 ? 0.519 -5.436 -12.124 1.00 92.62 105 MET A O 1
ATOM 740 N N . ASN A 1 106 ? -1.175 -6.095 -13.431 1.00 89.50 106 ASN A N 1
ATOM 741 C CA . ASN A 1 106 ? -0.660 -7.442 -13.698 1.00 89.50 106 ASN A CA 1
ATOM 742 C C . ASN A 1 106 ? 0.322 -7.461 -14.883 1.00 89.50 106 ASN A C 1
ATOM 744 O O . ASN A 1 106 ? 1.111 -8.389 -15.018 1.00 89.50 106 ASN A O 1
ATOM 748 N N . GLU A 1 107 ? 0.270 -6.438 -15.734 1.00 88.81 107 GLU A N 1
ATOM 749 C CA . GLU A 1 107 ? 1.082 -6.278 -16.940 1.00 88.81 107 GLU A CA 1
ATOM 750 C C . GLU A 1 107 ? 1.586 -4.835 -17.024 1.00 88.81 107 GLU A C 1
ATOM 752 O O . GLU A 1 107 ? 0.997 -3.934 -16.413 1.00 88.81 107 GLU A O 1
ATOM 757 N N . ASP A 1 108 ? 2.660 -4.615 -17.786 1.00 85.94 108 ASP A N 1
ATOM 758 C CA . ASP A 1 108 ? 3.191 -3.276 -18.025 1.00 85.94 108 ASP A CA 1
ATOM 759 C C . ASP A 1 108 ? 2.116 -2.411 -18.685 1.00 85.94 108 ASP A C 1
ATOM 761 O O . ASP A 1 108 ? 1.602 -2.728 -19.760 1.00 85.94 108 ASP A O 1
ATOM 765 N N . GLY A 1 109 ? 1.766 -1.307 -18.031 1.00 78.25 109 GLY A N 1
ATOM 766 C CA . GLY A 1 109 ? 0.904 -0.298 -18.621 1.00 78.25 109 GLY A CA 1
ATOM 767 C C . GLY A 1 109 ? 1.708 0.771 -19.344 1.00 78.25 109 GLY A C 1
ATOM 768 O O . GLY A 1 109 ? 2.937 0.763 -19.400 1.00 78.25 109 GLY A O 1
ATOM 769 N N . ARG A 1 110 ? 0.989 1.758 -19.879 1.00 79.00 110 ARG A N 1
ATOM 770 C CA . ARG A 1 110 ? 1.614 2.896 -20.564 1.00 79.00 110 ARG A CA 1
ATOM 771 C C . ARG A 1 110 ? 2.404 3.804 -19.612 1.00 79.00 110 ARG A C 1
ATOM 773 O O . ARG A 1 110 ? 3.432 4.342 -20.015 1.00 79.00 110 ARG A O 1
ATOM 780 N N . GLU A 1 111 ? 1.909 4.006 -18.391 1.00 82.38 111 GLU A N 1
ATOM 781 C CA . GLU A 1 111 ? 2.468 4.976 -17.431 1.00 82.38 111 GLU A CA 1
ATOM 782 C C . GLU A 1 111 ? 3.236 4.322 -16.272 1.00 82.38 111 GLU A C 1
ATOM 784 O O . GLU A 1 111 ? 4.088 4.964 -15.654 1.00 82.38 111 GLU A O 1
ATOM 789 N N . HIS A 1 112 ? 2.963 3.047 -15.990 1.00 87.38 112 HIS A N 1
ATOM 790 C CA . HIS A 1 112 ? 3.471 2.334 -14.821 1.00 87.38 112 HIS A CA 1
ATOM 791 C C . HIS A 1 112 ? 3.814 0.877 -15.169 1.00 87.38 112 HIS A C 1
ATOM 793 O O . HIS A 1 112 ? 3.113 0.274 -15.989 1.00 87.38 112 HIS A O 1
ATOM 799 N N . PRO A 1 113 ? 4.873 0.308 -14.566 1.00 90.44 113 PRO A N 1
ATOM 800 C CA . PRO A 1 113 ? 5.259 -1.081 -14.795 1.00 90.44 113 PRO A CA 1
ATOM 801 C C . PRO A 1 113 ? 4.281 -2.070 -14.144 1.00 90.44 113 PRO A C 1
ATOM 803 O O . PRO A 1 113 ? 3.512 -1.728 -13.239 1.00 90.44 113 PRO A O 1
ATOM 806 N N . ALA A 1 114 ? 4.354 -3.328 -14.574 1.00 91.50 114 ALA A N 1
ATOM 807 C CA . ALA A 1 114 ? 3.681 -4.434 -13.911 1.00 91.50 114 ALA A CA 1
ATOM 808 C C . ALA A 1 114 ? 4.100 -4.508 -12.434 1.00 91.50 114 ALA A C 1
ATOM 810 O O . ALA A 1 114 ? 5.261 -4.316 -12.081 1.00 91.50 114 ALA A O 1
ATOM 811 N N . GLY A 1 115 ? 3.152 -4.813 -11.553 1.00 92.75 115 GLY A N 1
ATOM 812 C CA . GLY A 1 115 ? 3.361 -4.892 -10.110 1.00 92.75 115 GLY A CA 1
ATOM 813 C C . GLY A 1 115 ? 3.176 -3.568 -9.370 1.00 92.75 115 GLY A C 1
ATOM 814 O O . GLY A 1 115 ? 3.133 -3.595 -8.139 1.00 92.75 115 GLY A O 1
ATOM 815 N N . THR A 1 116 ? 3.003 -2.434 -10.065 1.00 94.69 116 THR A N 1
ATOM 816 C CA . THR A 1 116 ? 2.593 -1.184 -9.409 1.00 94.69 116 THR A CA 1
ATOM 817 C C . THR A 1 116 ? 1.228 -1.369 -8.745 1.00 94.69 116 THR A C 1
ATOM 819 O O . THR A 1 116 ? 0.271 -1.844 -9.367 1.00 94.69 116 THR A O 1
ATOM 822 N N . LEU A 1 117 ? 1.138 -0.977 -7.471 1.00 94.50 117 LEU A N 1
ATOM 823 C CA . LEU A 1 117 ? -0.110 -0.946 -6.716 1.00 94.50 117 LEU A CA 1
ATOM 824 C C . LEU A 1 117 ? -0.567 0.476 -6.442 1.00 94.50 117 LEU A C 1
ATOM 826 O O . LEU A 1 117 ? 0.209 1.321 -6.003 1.00 94.50 117 LEU A O 1
ATOM 830 N N . PHE A 1 118 ? -1.870 0.674 -6.570 1.00 92.88 118 PHE A N 1
ATOM 831 C CA . PHE A 1 118 ? -2.595 1.852 -6.135 1.00 92.88 118 PHE A CA 1
ATOM 832 C C . PHE A 1 118 ? -3.523 1.444 -5.002 1.00 92.88 118 PHE A C 1
ATOM 834 O O . PHE A 1 118 ? -4.396 0.593 -5.174 1.00 92.88 118 PHE A O 1
ATOM 841 N N . LEU A 1 119 ? -3.336 2.043 -3.835 1.00 93.31 119 LEU A N 1
ATOM 842 C CA . LEU A 1 119 ? -4.118 1.765 -2.644 1.00 93.31 119 LEU A CA 1
ATOM 843 C C . LEU A 1 119 ? -4.838 3.030 -2.196 1.00 93.31 119 LEU A C 1
ATOM 845 O O . LEU A 1 119 ? -4.240 4.091 -2.102 1.00 93.31 119 LEU A O 1
ATOM 849 N N . THR A 1 120 ? -6.126 2.925 -1.901 1.00 91.38 120 THR A N 1
ATOM 850 C CA . THR A 1 120 ? -6.937 4.033 -1.390 1.00 91.38 120 THR A CA 1
ATOM 851 C C . THR A 1 120 ? -7.422 3.718 0.016 1.00 91.38 120 THR A C 1
ATOM 853 O O . THR A 1 120 ? -7.808 2.584 0.294 1.00 91.38 120 THR A O 1
ATOM 856 N N . MET A 1 121 ? -7.404 4.711 0.906 1.00 91.69 121 MET A N 1
ATOM 857 C CA . MET A 1 121 ? -7.803 4.582 2.312 1.00 91.69 121 MET A CA 1
ATOM 858 C C . MET A 1 121 ? -8.731 5.721 2.723 1.00 91.69 121 MET A C 1
ATOM 860 O O . MET A 1 121 ? -8.538 6.875 2.331 1.00 91.69 121 MET A O 1
ATOM 864 N N . GLY A 1 122 ? -9.731 5.396 3.541 1.00 88.69 122 GLY A N 1
ATOM 865 C CA . GLY A 1 122 ? -10.606 6.376 4.178 1.00 88.69 122 GLY A CA 1
ATOM 866 C C . GLY A 1 122 ? -9.880 7.290 5.175 1.00 88.69 122 GLY A C 1
ATOM 867 O O . GLY A 1 122 ? -8.793 6.986 5.668 1.00 88.69 122 GLY A O 1
ATOM 868 N N . ALA A 1 123 ? -10.524 8.408 5.514 1.00 84.56 123 ALA A N 1
ATOM 869 C CA . ALA A 1 123 ? -10.007 9.440 6.415 1.00 84.56 123 ALA A CA 1
ATOM 870 C C . ALA A 1 123 ? -10.107 9.054 7.909 1.00 84.56 123 ALA A C 1
ATOM 872 O O . ALA A 1 123 ? -10.724 9.775 8.695 1.00 84.56 123 ALA A O 1
ATOM 873 N N . ASN A 1 124 ? -9.549 7.911 8.321 1.00 87.31 124 ASN A N 1
ATOM 874 C CA . ASN A 1 124 ? -9.551 7.490 9.726 1.00 87.31 124 ASN A CA 1
ATOM 875 C C . ASN A 1 124 ? -8.129 7.361 10.284 1.00 87.31 1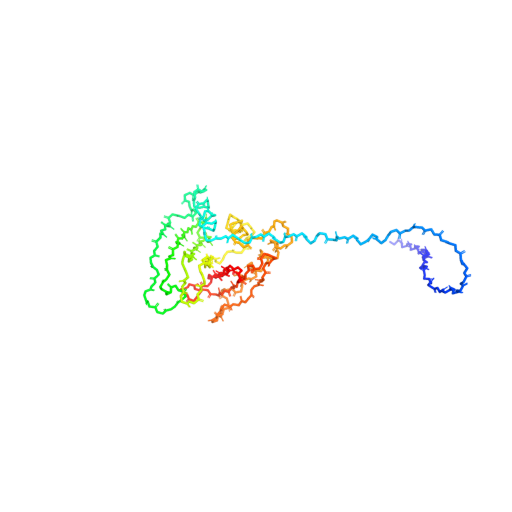24 ASN A C 1
ATOM 877 O O . ASN A 1 124 ? -7.361 6.485 9.901 1.00 87.31 124 ASN A O 1
ATOM 881 N N . SER A 1 125 ? -7.791 8.239 11.227 1.00 82.12 125 SER A N 1
ATOM 882 C CA . SER A 1 125 ? -6.470 8.311 11.859 1.00 82.12 125 SER A CA 1
ATOM 883 C C . SER A 1 125 ? -6.441 7.757 13.291 1.00 82.12 125 SER A C 1
ATOM 885 O O . SER A 1 125 ? -5.486 8.028 14.031 1.00 82.12 125 SER A O 1
ATOM 887 N N . ALA A 1 126 ? -7.510 7.089 13.738 1.00 86.69 126 ALA A N 1
ATOM 888 C CA . ALA A 1 126 ? -7.583 6.539 15.087 1.00 86.69 126 ALA A CA 1
ATOM 889 C C . ALA A 1 126 ? -6.469 5.497 15.320 1.00 86.69 126 ALA A C 1
ATOM 891 O O . ALA A 1 126 ? -6.058 4.809 14.382 1.00 86.69 126 ALA A O 1
ATOM 892 N N . PRO A 1 127 ? -5.954 5.353 16.556 1.00 83.00 127 PRO A N 1
ATOM 893 C CA . PRO A 1 127 ? -5.024 4.275 16.876 1.00 83.00 127 PRO A CA 1
ATOM 894 C C . PRO A 1 127 ? -5.622 2.908 16.508 1.00 83.00 127 PRO A C 1
ATOM 896 O O . PRO A 1 127 ? -6.732 2.595 16.925 1.00 83.00 127 PRO A O 1
ATOM 899 N N . GLY A 1 128 ? -4.895 2.110 15.723 1.00 85.50 128 GLY A N 1
ATOM 900 C CA . GLY A 1 128 ? -5.341 0.786 15.271 1.00 85.50 128 GLY A CA 1
ATOM 901 C C . GLY A 1 128 ? -6.278 0.777 14.056 1.00 85.50 128 GLY A C 1
ATOM 902 O O . GLY A 1 128 ? -6.557 -0.305 13.543 1.00 85.50 128 GLY A O 1
ATOM 903 N N . ALA A 1 129 ? -6.717 1.940 13.556 1.00 88.88 129 ALA A N 1
ATOM 904 C CA . ALA A 1 129 ? -7.477 2.007 12.309 1.00 88.88 129 ALA A CA 1
ATOM 905 C C . ALA A 1 129 ? -6.665 1.383 11.171 1.00 88.88 129 ALA A C 1
ATOM 907 O O . ALA A 1 129 ? -5.467 1.652 11.050 1.00 88.88 129 ALA A O 1
ATOM 908 N N . PHE A 1 130 ? -7.314 0.561 10.345 1.00 92.19 130 PHE A N 1
ATOM 909 C CA . PHE A 1 130 ? -6.671 -0.128 9.224 1.00 92.19 130 PHE A CA 1
ATOM 910 C C . PHE A 1 130 ? -5.507 -1.061 9.607 1.00 92.19 130 PHE A C 1
ATOM 912 O O . PHE A 1 130 ? -4.682 -1.356 8.747 1.00 92.19 130 PHE A O 1
ATOM 919 N N . ALA A 1 131 ? -5.402 -1.536 10.856 1.00 91.56 131 ALA A N 1
ATOM 920 C CA . ALA A 1 131 ? -4.281 -2.388 11.278 1.00 91.56 131 ALA A CA 1
ATOM 921 C C . ALA A 1 131 ? -3.987 -3.562 10.313 1.00 91.56 131 ALA A C 1
ATOM 923 O O . ALA A 1 131 ? -2.843 -3.645 9.871 1.00 91.56 131 ALA A O 1
ATOM 924 N N . PRO A 1 132 ? -4.981 -4.359 9.860 1.00 92.25 132 PRO A N 1
ATOM 925 C CA . PRO A 1 132 ? -4.724 -5.440 8.901 1.00 92.25 132 PRO A CA 1
ATOM 926 C C . PRO A 1 132 ? -4.207 -4.953 7.540 1.00 92.25 132 PRO A C 1
ATOM 928 O O . PRO A 1 132 ? -3.508 -5.675 6.839 1.00 92.25 132 PRO A O 1
ATOM 931 N N . LEU A 1 133 ? -4.561 -3.728 7.142 1.00 93.56 133 LEU A N 1
ATOM 932 C CA . LEU A 1 133 ? -4.123 -3.145 5.876 1.00 93.56 133 LEU A CA 1
ATOM 933 C C . LEU A 1 133 ? -2.671 -2.668 5.941 1.00 93.56 133 LEU A C 1
ATOM 935 O O . LEU A 1 133 ? -1.967 -2.766 4.942 1.00 93.56 133 LEU A O 1
ATOM 939 N N . TYR A 1 134 ? -2.216 -2.176 7.098 1.00 94.38 134 TYR A N 1
ATOM 940 C CA . TYR A 1 134 ? -0.809 -1.819 7.288 1.00 94.38 134 TYR A CA 1
ATOM 941 C C . TYR A 1 134 ? 0.102 -3.029 7.093 1.00 94.38 134 TYR A C 1
ATOM 943 O O . TYR A 1 134 ? 1.098 -2.908 6.389 1.00 94.38 134 TYR A O 1
ATOM 951 N N . ASP A 1 135 ? -0.274 -4.186 7.640 1.00 93.50 135 ASP A N 1
ATOM 952 C CA . ASP A 1 135 ? 0.516 -5.415 7.507 1.00 93.50 135 ASP A CA 1
ATOM 953 C C . ASP A 1 135 ? 0.683 -5.805 6.028 1.00 93.50 135 ASP A C 1
ATOM 955 O O . ASP A 1 135 ? 1.791 -6.058 5.559 1.00 93.50 135 ASP A O 1
ATOM 959 N N . VAL A 1 136 ? -0.401 -5.714 5.251 1.00 94.88 136 VAL A N 1
ATOM 960 C CA . VAL A 1 136 ? -0.369 -5.955 3.802 1.00 94.88 136 VAL A CA 1
ATOM 961 C C . VAL A 1 136 ? 0.466 -4.920 3.056 1.00 94.88 136 VAL A C 1
ATOM 963 O O . VAL A 1 136 ? 1.208 -5.281 2.147 1.00 94.88 136 VAL A O 1
ATOM 966 N N . ILE A 1 137 ? 0.374 -3.638 3.420 1.00 95.62 137 ILE A N 1
ATOM 967 C CA . ILE A 1 137 ? 1.204 -2.585 2.818 1.00 95.62 137 ILE A CA 1
ATOM 968 C C . ILE A 1 137 ? 2.689 -2.876 3.059 1.00 95.62 137 ILE A C 1
ATOM 970 O O . ILE A 1 137 ? 3.482 -2.730 2.130 1.00 95.62 137 ILE A O 1
ATOM 974 N N . PHE A 1 138 ? 3.068 -3.311 4.263 1.00 95.88 138 PHE A N 1
ATOM 975 C CA . PHE A 1 138 ? 4.456 -3.647 4.581 1.00 95.88 138 PHE A CA 1
ATOM 976 C C . PHE A 1 138 ? 4.957 -4.843 3.775 1.00 95.88 138 PHE A C 1
ATOM 978 O O . PHE A 1 138 ? 6.033 -4.751 3.189 1.00 95.88 138 PHE A O 1
ATOM 985 N N . GLU A 1 139 ? 4.167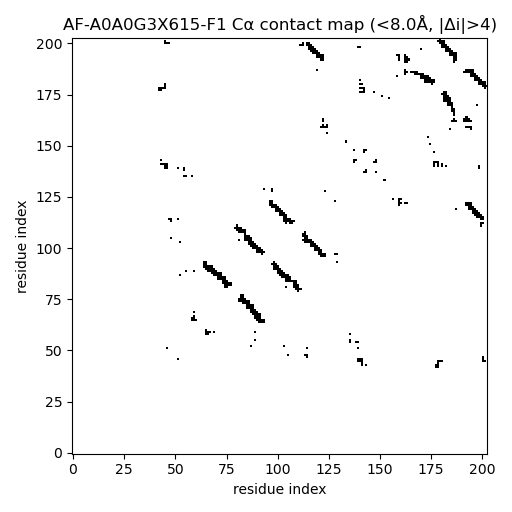 -5.914 3.663 1.00 95.38 139 GLU A N 1
ATOM 986 C CA . GLU A 1 139 ? 4.515 -7.063 2.814 1.00 95.38 139 GLU A CA 1
ATOM 987 C C . GLU A 1 139 ? 4.678 -6.649 1.342 1.00 95.38 139 GLU A C 1
ATOM 989 O O . GLU A 1 139 ? 5.681 -6.969 0.708 1.00 95.38 139 GLU A O 1
ATOM 994 N N . LEU A 1 140 ? 3.729 -5.882 0.797 1.00 94.69 140 LEU A N 1
ATOM 995 C CA . LEU A 1 140 ? 3.772 -5.417 -0.594 1.00 94.69 140 LEU A CA 1
ATOM 996 C C . LEU A 1 140 ? 4.936 -4.459 -0.868 1.00 94.69 140 LEU A C 1
ATOM 998 O O . LEU A 1 140 ? 5.434 -4.394 -1.993 1.00 94.69 140 LEU A O 1
ATOM 1002 N N . ALA A 1 141 ? 5.357 -3.686 0.128 1.00 94.81 141 ALA A N 1
ATOM 1003 C CA . ALA A 1 141 ? 6.474 -2.760 0.009 1.00 94.81 141 ALA A CA 1
ATOM 1004 C C . ALA A 1 141 ? 7.829 -3.365 0.423 1.00 94.81 141 ALA A C 1
ATOM 1006 O O . ALA A 1 141 ? 8.832 -2.650 0.400 1.00 94.81 141 ALA A O 1
ATOM 1007 N N . ALA A 1 142 ? 7.862 -4.661 0.763 1.00 93.94 142 ALA A N 1
ATOM 1008 C CA . ALA A 1 142 ? 9.037 -5.362 1.286 1.00 93.94 142 ALA A CA 1
ATOM 1009 C C . ALA A 1 142 ? 9.675 -4.665 2.499 1.00 93.94 142 ALA A C 1
ATOM 1011 O O . ALA A 1 142 ? 10.891 -4.580 2.626 1.00 93.94 142 ALA A O 1
ATOM 1012 N N . VAL A 1 143 ? 8.838 -4.143 3.396 1.00 94.00 143 VAL A N 1
ATOM 1013 C CA . VAL A 1 143 ? 9.294 -3.458 4.606 1.00 94.00 143 VAL A CA 1
ATOM 1014 C C . VAL A 1 143 ? 9.349 -4.449 5.762 1.00 94.00 143 VAL A C 1
ATOM 1016 O O . VAL A 1 143 ? 8.315 -4.879 6.284 1.00 94.00 143 VAL A O 1
ATOM 1019 N N . GLU A 1 144 ? 10.560 -4.790 6.191 1.00 90.19 144 GLU A N 1
ATOM 1020 C CA . GLU A 1 144 ? 10.775 -5.698 7.318 1.00 90.19 144 GLU A CA 1
ATOM 1021 C C . GLU A 1 144 ? 10.342 -5.084 8.661 1.00 90.19 144 GLU A C 1
ATOM 1023 O O . GLU A 1 144 ? 10.415 -3.864 8.841 1.00 90.19 144 GLU A O 1
ATOM 1028 N N . PRO A 1 145 ? 9.915 -5.908 9.641 1.00 92.00 145 PRO A N 1
ATOM 1029 C CA . PRO A 1 145 ? 9.576 -5.432 10.978 1.00 92.00 145 PRO A CA 1
ATOM 1030 C C . PRO A 1 145 ? 10.710 -4.621 11.609 1.00 92.00 145 PRO A C 1
ATOM 1032 O O . PRO A 1 145 ? 11.818 -5.121 11.800 1.00 92.00 145 PRO A O 1
ATOM 1035 N N . GLY A 1 146 ? 10.430 -3.371 11.981 1.00 92.88 146 GLY A N 1
ATOM 1036 C CA . GLY A 1 146 ? 11.443 -2.500 12.566 1.00 92.88 146 GLY A CA 1
ATOM 1037 C C . GLY A 1 146 ? 11.190 -1.008 12.344 1.00 92.88 146 GLY A C 1
ATOM 1038 O O . GLY A 1 146 ? 10.052 -0.594 12.108 1.00 92.88 146 GLY A O 1
ATOM 1039 N N . PRO A 1 147 ? 12.251 -0.182 12.425 1.00 94.62 147 PRO A N 1
ATOM 1040 C CA . PRO A 1 147 ? 12.151 1.273 12.303 1.00 94.62 147 PRO A CA 1
ATOM 1041 C C . PRO A 1 147 ? 11.514 1.750 10.992 1.00 94.62 147 PRO A C 1
ATOM 1043 O O . PRO A 1 147 ? 10.832 2.772 10.983 1.00 94.62 147 PRO A O 1
ATOM 1046 N N . GLU A 1 148 ? 11.704 1.008 9.900 1.00 94.31 148 GLU A N 1
ATOM 1047 C CA . GLU A 1 148 ? 11.171 1.360 8.583 1.00 94.31 148 GLU A CA 1
ATOM 1048 C C . GLU A 1 148 ? 9.639 1.229 8.518 1.00 94.31 148 GLU A C 1
ATOM 1050 O O . GLU A 1 148 ? 8.972 2.108 7.968 1.00 94.31 148 GLU A O 1
ATOM 1055 N N . GLN A 1 149 ? 9.050 0.208 9.161 1.00 95.06 149 GLN A N 1
ATOM 1056 C CA . GLN A 1 149 ? 7.588 0.098 9.281 1.00 95.06 149 GLN A CA 1
ATOM 1057 C C . GLN A 1 149 ? 7.003 1.252 10.093 1.00 95.06 149 GLN A C 1
ATOM 1059 O O . GLN A 1 149 ? 5.972 1.808 9.715 1.00 95.06 149 GLN A O 1
ATOM 1064 N N . GLU A 1 150 ? 7.657 1.643 11.189 1.00 94.38 150 GLU A N 1
ATOM 1065 C CA . GLU A 1 150 ? 7.207 2.773 12.009 1.00 94.38 150 GLU A CA 1
ATOM 1066 C C . GLU A 1 150 ? 7.318 4.103 11.257 1.00 94.38 150 GLU A C 1
ATOM 1068 O O . GLU A 1 150 ? 6.413 4.939 11.344 1.00 94.38 150 GLU A O 1
ATOM 1073 N N . GLN A 1 151 ? 8.374 4.280 10.458 1.00 94.81 151 GLN A N 1
ATOM 1074 C CA . GLN A 1 151 ? 8.511 5.424 9.562 1.00 94.81 151 GLN A CA 1
ATOM 1075 C C . GLN A 1 151 ? 7.367 5.463 8.543 1.00 94.81 151 GLN A C 1
ATOM 1077 O O . GLN A 1 151 ? 6.660 6.469 8.461 1.00 94.81 151 GLN A O 1
ATOM 1082 N N . LEU A 1 152 ? 7.137 4.369 7.810 1.00 95.00 152 LEU A N 1
ATOM 1083 C CA . LEU A 1 152 ? 6.075 4.298 6.807 1.00 95.00 152 LEU A CA 1
ATOM 1084 C C . LEU A 1 152 ? 4.689 4.501 7.435 1.00 95.00 152 LEU A C 1
ATOM 1086 O O . LEU A 1 152 ? 3.873 5.262 6.916 1.00 95.00 152 LEU A O 1
ATOM 1090 N N . ARG A 1 153 ? 4.425 3.892 8.596 1.00 93.75 153 ARG A N 1
ATOM 1091 C CA . ARG A 1 153 ? 3.183 4.094 9.358 1.00 93.75 153 ARG A CA 1
ATOM 1092 C C . ARG A 1 153 ? 2.998 5.561 9.747 1.00 93.75 153 ARG A C 1
ATOM 1094 O O . ARG A 1 153 ? 1.898 6.099 9.604 1.00 93.75 153 ARG A O 1
ATOM 1101 N N . GLY A 1 154 ? 4.056 6.209 10.234 1.00 93.19 154 GLY A N 1
ATOM 1102 C CA . GLY A 1 154 ? 4.056 7.627 10.589 1.00 93.19 154 GLY A CA 1
ATOM 1103 C C . GLY A 1 154 ? 3.750 8.527 9.392 1.00 93.19 154 GLY A C 1
ATOM 1104 O O . GLY A 1 154 ? 2.908 9.423 9.492 1.00 93.19 154 GLY A O 1
ATOM 1105 N N . GLU A 1 155 ? 4.366 8.243 8.247 1.00 93.50 155 GLU A N 1
ATOM 1106 C CA . GLU A 1 155 ? 4.147 8.964 6.996 1.00 93.50 155 GLU A CA 1
ATOM 1107 C C . GLU A 1 155 ? 2.722 8.798 6.459 1.00 93.50 155 GLU A C 1
ATOM 1109 O O . GLU A 1 155 ? 2.054 9.794 6.174 1.00 93.50 155 GLU A O 1
ATOM 1114 N N . ILE A 1 156 ? 2.205 7.568 6.393 1.00 92.56 156 ILE A N 1
ATOM 1115 C CA . ILE A 1 156 ? 0.819 7.299 5.979 1.00 92.56 156 ILE A CA 1
ATOM 1116 C C . ILE A 1 156 ? -0.152 8.050 6.889 1.00 92.56 156 ILE A C 1
ATOM 1118 O O . ILE A 1 156 ? -1.064 8.725 6.414 1.00 92.56 156 ILE A O 1
ATOM 1122 N N . LYS A 1 157 ? 0.063 8.006 8.207 1.00 90.62 157 LYS A N 1
ATOM 1123 C CA . LYS A 1 157 ? -0.781 8.723 9.166 1.00 90.62 157 LYS A CA 1
ATOM 1124 C C . LYS A 1 157 ? -0.728 10.239 8.956 1.00 90.62 157 LYS A C 1
ATOM 1126 O O . LYS A 1 157 ? -1.773 10.890 8.984 1.00 90.62 157 LYS A O 1
ATOM 1131 N N . ARG A 1 158 ? 0.461 10.805 8.719 1.00 89.88 158 ARG A N 1
ATOM 1132 C CA . ARG A 1 158 ? 0.636 12.227 8.374 1.00 89.88 158 ARG A CA 1
ATOM 1133 C C . ARG A 1 158 ? -0.175 12.588 7.130 1.00 89.88 158 ARG A C 1
ATOM 1135 O O . ARG A 1 158 ? -0.882 13.594 7.134 1.00 89.88 158 ARG A O 1
ATOM 1142 N N . TRP A 1 159 ? -0.129 11.739 6.110 1.00 89.75 159 TRP A N 1
ATOM 1143 C CA . TRP A 1 159 ? -0.897 11.906 4.884 1.00 89.75 159 TRP A CA 1
ATOM 1144 C C . TRP A 1 159 ? -2.407 11.811 5.104 1.00 89.75 159 TRP A C 1
ATOM 1146 O O . TRP A 1 159 ? -3.134 12.676 4.620 1.00 89.75 159 TRP A O 1
ATOM 1156 N N . ILE A 1 160 ? -2.896 10.855 5.899 1.00 87.62 160 ILE A N 1
ATOM 1157 C CA . ILE A 1 160 ? -4.321 10.761 6.264 1.00 87.62 160 ILE A CA 1
ATOM 1158 C C . ILE A 1 160 ? -4.810 12.069 6.910 1.00 87.62 160 ILE A C 1
ATOM 1160 O O . ILE A 1 160 ? -5.898 12.537 6.582 1.00 87.62 160 ILE A O 1
ATOM 1164 N N . TYR A 1 161 ? -4.011 12.708 7.774 1.00 85.62 161 TYR A N 1
ATOM 1165 C CA . TYR A 1 161 ? -4.366 14.010 8.361 1.00 85.62 161 TYR A CA 1
ATOM 1166 C C . TYR A 1 161 ? -4.336 15.169 7.360 1.00 85.62 161 TYR A C 1
ATOM 1168 O O . TYR A 1 161 ? -5.136 16.100 7.473 1.00 85.62 161 TYR A O 1
ATOM 1176 N N . ALA A 1 162 ? -3.406 15.140 6.405 1.00 83.38 162 ALA A N 1
ATOM 1177 C CA . ALA A 1 162 ? -3.259 16.195 5.410 1.00 83.38 162 ALA A CA 1
ATOM 1178 C C . ALA A 1 162 ? -4.353 16.129 4.336 1.00 83.38 162 ALA A C 1
ATOM 1180 O O . ALA A 1 162 ? -4.858 17.164 3.912 1.00 83.38 162 ALA A O 1
ATOM 1181 N N . THR A 1 163 ? -4.758 14.925 3.929 1.00 78.38 163 THR A N 1
ATOM 1182 C CA . THR A 1 163 ? -5.592 14.688 2.740 1.00 78.38 163 THR A CA 1
ATOM 1183 C C . THR A 1 163 ? -6.941 15.426 2.718 1.00 78.38 163 THR A C 1
ATOM 1185 O O . THR A 1 163 ? -7.311 15.928 1.659 1.00 78.38 163 THR A O 1
ATOM 1188 N N . PRO A 1 164 ? -7.680 15.585 3.836 1.00 72.44 164 PRO A N 1
ATOM 1189 C CA . PRO A 1 164 ? -8.905 16.392 3.847 1.00 72.44 164 PRO A CA 1
ATOM 1190 C C . PRO A 1 164 ? -8.695 17.870 3.486 1.00 72.44 164 PRO A C 1
ATOM 1192 O O . PRO A 1 164 ? -9.634 18.528 3.050 1.00 72.44 164 PRO A O 1
ATOM 1195 N N . ASN A 1 165 ? -7.478 18.391 3.672 1.00 68.31 165 ASN A N 1
ATOM 1196 C CA . ASN A 1 165 ? -7.136 19.803 3.486 1.00 68.31 165 ASN A CA 1
ATOM 1197 C C . ASN A 1 165 ? -6.099 20.033 2.374 1.00 68.31 165 ASN A C 1
ATOM 1199 O O . ASN A 1 165 ? -5.824 21.178 2.016 1.00 68.31 165 ASN A O 1
ATOM 1203 N N . ALA A 1 166 ? -5.505 18.965 1.842 1.00 59.28 166 ALA A N 1
ATOM 1204 C CA . ALA A 1 166 ? -4.458 19.017 0.840 1.00 59.28 166 ALA A CA 1
ATOM 1205 C C . ALA A 1 166 ? -5.053 18.726 -0.539 1.00 59.28 166 ALA A C 1
ATOM 1207 O O . ALA A 1 166 ? -5.457 17.605 -0.843 1.00 59.28 166 ALA A O 1
ATOM 1208 N N . PHE A 1 167 ? -5.079 19.741 -1.401 1.00 57.31 167 PHE A N 1
ATOM 1209 C CA . PHE A 1 167 ? -5.207 19.511 -2.833 1.00 57.31 167 PHE A CA 1
ATOM 1210 C C . PHE A 1 167 ? -3.810 19.203 -3.371 1.00 57.31 167 PHE A C 1
ATOM 1212 O O . PHE A 1 167 ? -3.053 20.127 -3.662 1.00 57.31 167 PHE A O 1
ATOM 1219 N N . THR A 1 168 ? -3.448 17.922 -3.468 1.00 62.81 168 THR A N 1
ATOM 1220 C CA . THR A 1 168 ? -2.214 17.524 -4.154 1.00 62.81 168 THR A CA 1
ATOM 1221 C C . THR A 1 168 ? -2.551 17.147 -5.599 1.00 62.81 168 THR A C 1
ATOM 1223 O O . THR A 1 168 ? -3.190 16.126 -5.857 1.00 62.81 168 THR A O 1
ATOM 1226 N N . PRO A 1 169 ? -2.208 17.996 -6.589 1.00 60.03 169 PRO A N 1
ATOM 1227 C CA . PRO A 1 169 ? -2.545 17.732 -7.984 1.00 60.03 169 PRO A CA 1
ATOM 1228 C C . PRO A 1 169 ? -1.769 16.547 -8.585 1.00 60.03 169 PRO A C 1
ATOM 1230 O O . PRO A 1 169 ? -2.119 16.128 -9.688 1.00 60.03 169 PRO A O 1
ATOM 1233 N N . GLY A 1 170 ? -0.772 15.984 -7.892 1.00 79.06 170 GLY A N 1
ATOM 1234 C CA . GLY A 1 170 ? -0.001 14.816 -8.328 1.00 79.06 170 GLY A CA 1
ATOM 1235 C C . GLY A 1 170 ? 0.540 13.979 -7.163 1.00 79.06 170 GLY A C 1
ATOM 1236 O O . GLY A 1 170 ? 0.338 14.328 -6.000 1.00 79.06 170 GLY A O 1
ATOM 1237 N N . TRP A 1 171 ? 1.215 12.877 -7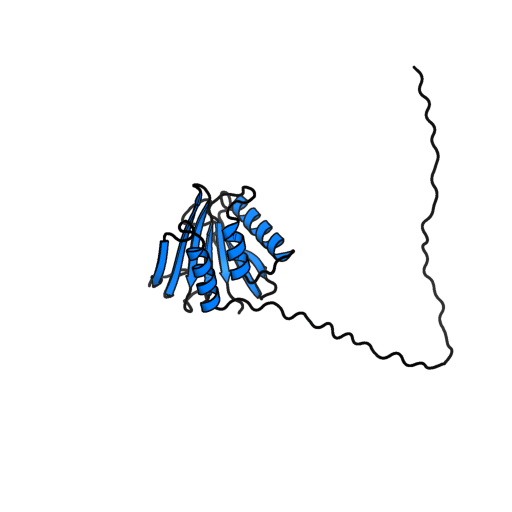.501 1.00 87.69 171 TRP A N 1
ATOM 1238 C CA . TRP A 1 171 ? 1.902 11.998 -6.551 1.00 87.69 171 TRP A CA 1
ATOM 1239 C C . TRP A 1 171 ? 3.095 12.701 -5.908 1.00 87.69 171 TRP A C 1
ATOM 1241 O O . TRP A 1 171 ? 4.015 13.135 -6.601 1.00 87.69 171 TRP A O 1
ATOM 1251 N N . GLU A 1 172 ? 3.105 12.761 -4.584 1.00 91.31 172 GLU A N 1
ATOM 1252 C CA . GLU A 1 172 ? 4.226 13.258 -3.798 1.00 91.31 172 GLU A CA 1
ATOM 1253 C C . GLU A 1 172 ? 5.032 12.084 -3.229 1.00 91.31 172 GLU A C 1
ATOM 1255 O O . GLU A 1 172 ? 4.444 11.146 -2.683 1.00 91.31 172 GLU A O 1
ATOM 1260 N N . PRO A 1 173 ? 6.372 12.092 -3.342 1.00 93.69 173 PRO A N 1
ATOM 1261 C CA . PRO A 1 173 ? 7.203 11.048 -2.755 1.00 93.69 173 PRO A CA 1
ATOM 1262 C C . PRO A 1 173 ? 7.005 10.956 -1.237 1.00 93.69 173 PRO A C 1
ATOM 1264 O O . PRO A 1 173 ? 7.045 11.966 -0.536 1.00 93.69 173 PRO A O 1
ATOM 1267 N N . VAL A 1 174 ? 6.825 9.736 -0.735 1.00 93.88 174 VAL A N 1
ATOM 1268 C CA . VAL A 1 174 ? 6.759 9.436 0.701 1.00 93.88 174 VAL A CA 1
ATOM 1269 C C . VAL A 1 174 ? 8.110 8.923 1.174 1.00 93.88 174 VAL A C 1
ATOM 1271 O O . VAL A 1 174 ? 8.723 9.508 2.062 1.00 93.88 174 VAL A O 1
ATOM 1274 N N . MET A 1 175 ? 8.575 7.833 0.564 1.00 95.31 175 MET A N 1
ATOM 1275 C CA . MET A 1 175 ? 9.868 7.217 0.842 1.00 95.31 175 MET A CA 1
ATOM 1276 C C . MET A 1 175 ? 10.231 6.215 -0.254 1.00 95.31 175 MET A C 1
ATOM 1278 O O . MET A 1 175 ? 9.371 5.795 -1.028 1.00 95.31 175 MET A O 1
ATOM 1282 N N . THR A 1 176 ? 11.490 5.790 -0.264 1.00 95.25 176 THR A N 1
ATOM 1283 C CA . THR A 1 176 ? 11.933 4.579 -0.958 1.00 95.25 176 THR A CA 1
ATOM 1284 C C . THR A 1 176 ? 12.394 3.594 0.103 1.00 95.25 176 THR A C 1
ATOM 1286 O O . THR A 1 176 ? 13.139 3.995 0.998 1.00 95.25 176 THR A O 1
ATOM 1289 N N . THR A 1 177 ? 11.925 2.351 0.036 1.00 93.75 177 THR A N 1
ATOM 1290 C CA . THR A 1 177 ? 12.284 1.328 1.021 1.00 93.75 177 THR A CA 1
ATOM 1291 C C . THR A 1 177 ? 13.711 0.828 0.815 1.00 93.75 177 THR A C 1
ATOM 1293 O O . THR A 1 177 ? 14.302 1.032 -0.250 1.00 93.75 177 THR A O 1
ATOM 1296 N N . ASN A 1 178 ? 14.262 0.128 1.804 1.00 91.75 178 ASN A N 1
ATOM 1297 C CA . ASN A 1 178 ? 15.567 -0.528 1.697 1.00 91.75 178 ASN A CA 1
ATOM 1298 C C . ASN A 1 178 ? 15.623 -1.541 0.537 1.00 91.75 178 ASN A C 1
ATOM 1300 O O . ASN A 1 178 ? 16.673 -1.718 -0.074 1.00 91.75 178 ASN A O 1
ATOM 1304 N N . SER A 1 179 ? 14.482 -2.137 0.176 1.00 89.31 179 SER A N 1
ATOM 1305 C CA . SER A 1 179 ? 14.312 -3.015 -0.993 1.00 89.31 179 SER A CA 1
ATOM 1306 C C . SER A 1 179 ? 14.202 -2.277 -2.331 1.00 89.31 179 SER A C 1
ATOM 1308 O O . SER A 1 179 ? 13.972 -2.904 -3.363 1.00 89.31 179 SER A O 1
ATOM 1310 N N . GLY A 1 180 ? 14.294 -0.945 -2.338 1.00 91.75 180 GLY A N 1
ATOM 1311 C CA . GLY A 1 180 ? 14.179 -0.124 -3.543 1.00 91.75 180 GLY A CA 1
ATOM 1312 C C . GLY A 1 180 ? 12.745 0.138 -4.014 1.00 91.75 180 GLY A C 1
ATOM 1313 O O . GLY A 1 180 ? 12.562 0.686 -5.100 1.00 91.75 180 GLY A O 1
ATOM 1314 N N . VAL A 1 181 ? 11.723 -0.214 -3.224 1.00 95.00 181 VAL A N 1
ATOM 1315 C CA . VAL A 1 181 ? 10.316 0.060 -3.560 1.00 95.00 181 VAL A CA 1
ATOM 1316 C C . VAL A 1 181 ? 10.026 1.539 -3.334 1.00 95.00 181 VAL A C 1
ATOM 1318 O O . VAL A 1 181 ? 10.223 2.051 -2.232 1.00 95.00 181 VAL A O 1
ATOM 1321 N N . ALA A 1 182 ? 9.526 2.236 -4.352 1.00 95.69 182 ALA A N 1
ATOM 1322 C CA . ALA A 1 182 ? 9.159 3.642 -4.223 1.00 95.69 182 ALA A CA 1
ATOM 1323 C C . ALA A 1 182 ? 7.699 3.780 -3.777 1.00 95.69 182 ALA A C 1
ATOM 1325 O O . ALA A 1 182 ? 6.789 3.227 -4.396 1.00 95.69 182 ALA A O 1
ATOM 1326 N N . ILE A 1 183 ? 7.469 4.555 -2.718 1.00 96.19 183 ILE A N 1
ATOM 1327 C CA . ILE A 1 183 ? 6.139 4.856 -2.192 1.00 96.19 183 ILE A CA 1
ATOM 1328 C C . ILE A 1 183 ? 5.865 6.341 -2.387 1.00 96.19 183 ILE A C 1
ATOM 1330 O O . ILE A 1 183 ? 6.658 7.204 -2.004 1.00 96.19 183 ILE A O 1
ATOM 1334 N N . SER A 1 184 ? 4.710 6.647 -2.962 1.00 94.62 184 SER A N 1
ATOM 1335 C CA . SER A 1 184 ? 4.214 8.011 -3.129 1.00 94.62 184 SER A CA 1
ATOM 1336 C C . SER A 1 184 ? 2.761 8.116 -2.684 1.00 94.62 184 SER A C 1
ATOM 1338 O O . SER A 1 184 ? 2.051 7.116 -2.605 1.00 94.62 184 SER A O 1
ATOM 1340 N N . ALA A 1 185 ? 2.326 9.327 -2.358 1.00 92.62 185 ALA A N 1
ATOM 1341 C CA . ALA A 1 185 ? 1.000 9.609 -1.841 1.00 92.62 185 ALA A CA 1
ATOM 1342 C C . ALA A 1 185 ? 0.347 10.761 -2.602 1.00 92.62 185 ALA A C 1
ATOM 1344 O O . ALA A 1 185 ? 1.010 11.692 -3.053 1.00 92.62 185 ALA A O 1
ATOM 1345 N N . ALA A 1 186 ? -0.971 10.707 -2.724 1.00 88.31 186 ALA A N 1
ATOM 1346 C CA . ALA A 1 186 ? -1.781 11.780 -3.269 1.00 88.31 186 ALA A CA 1
ATOM 1347 C C . ALA A 1 186 ? -3.125 11.845 -2.539 1.00 88.31 186 ALA A C 1
ATOM 1349 O O . ALA A 1 186 ? -3.650 10.832 -2.070 1.00 88.31 186 ALA A O 1
ATOM 1350 N N . GLY A 1 187 ? -3.721 13.033 -2.480 1.00 83.38 187 GLY A N 1
ATOM 1351 C CA . GLY A 1 187 ? -5.128 13.161 -2.139 1.00 83.38 187 GLY A CA 1
ATOM 1352 C C . GLY A 1 187 ? -5.977 12.617 -3.283 1.00 83.38 187 GLY A C 1
ATOM 1353 O O . GLY A 1 187 ? -5.752 12.947 -4.449 1.00 83.38 187 GLY A O 1
ATOM 1354 N N . ASN A 1 188 ? -6.951 11.765 -2.973 1.00 71.00 188 ASN A N 1
ATOM 1355 C CA . ASN A 1 188 ? -7.824 11.196 -3.989 1.00 71.00 188 ASN A CA 1
ATOM 1356 C C . ASN A 1 188 ? -8.688 12.304 -4.615 1.00 71.00 188 ASN A C 1
ATOM 1358 O O . ASN A 1 188 ? -9.525 12.922 -3.954 1.00 71.00 188 ASN A O 1
ATOM 1362 N N . LYS A 1 189 ? -8.501 12.539 -5.917 1.00 60.25 189 LYS A N 1
ATOM 1363 C CA . LYS A 1 189 ? -9.248 13.556 -6.674 1.00 60.25 189 LYS A CA 1
ATOM 1364 C C . LYS A 1 189 ? -10.724 13.198 -6.874 1.00 60.25 189 LYS A C 1
ATOM 1366 O O . LYS A 1 189 ? -11.533 14.095 -7.092 1.00 60.25 189 LYS A O 1
ATOM 1371 N N . MET A 1 190 ? -11.073 11.911 -6.817 1.00 60.00 190 MET A N 1
ATOM 1372 C CA . MET A 1 190 ? -12.438 11.413 -7.011 1.00 60.00 190 MET A CA 1
ATOM 1373 C C . MET A 1 190 ? -13.256 11.401 -5.716 1.00 60.00 190 MET A C 1
ATOM 1375 O O . MET A 1 190 ? -14.473 11.574 -5.765 1.00 60.00 190 MET A O 1
ATOM 1379 N N . GLN A 1 191 ? -12.612 11.213 -4.561 1.00 69.69 191 GLN A N 1
ATOM 1380 C CA . GLN A 1 191 ? -13.260 11.253 -3.248 1.00 69.69 191 GLN A CA 1
ATOM 1381 C C . GLN A 1 191 ? -12.430 12.083 -2.267 1.00 69.69 191 GLN A C 1
ATOM 1383 O O . GLN A 1 191 ? -11.423 11.622 -1.730 1.00 69.69 191 GLN A O 1
ATOM 1388 N N . GLN A 1 192 ? -12.884 13.317 -2.025 1.00 70.50 192 GLN A N 1
ATOM 1389 C CA . GLN A 1 192 ? -12.257 14.220 -1.061 1.00 70.50 192 GLN A CA 1
ATOM 1390 C C . GLN A 1 192 ? -12.090 13.544 0.304 1.00 70.50 192 GLN A C 1
ATOM 1392 O O . GLN A 1 192 ? -13.000 12.885 0.807 1.00 70.50 192 GLN A O 1
ATOM 1397 N N . GLY A 1 193 ? -10.914 13.729 0.905 1.00 76.25 193 GLY A N 1
ATOM 1398 C CA . GLY A 1 193 ? -10.570 13.157 2.204 1.00 76.25 193 GLY A CA 1
ATOM 1399 C C . GLY A 1 193 ? -9.984 11.746 2.157 1.00 76.25 193 GLY A C 1
ATOM 1400 O O . GLY A 1 193 ? -9.480 11.300 3.180 1.00 76.25 193 GLY A O 1
ATOM 1401 N N . MET A 1 194 ? -9.970 11.055 1.013 1.00 85.75 194 MET A N 1
ATOM 1402 C CA . MET A 1 194 ? -9.299 9.754 0.910 1.00 85.75 194 MET A CA 1
ATOM 1403 C C . MET A 1 194 ? -7.838 9.884 0.501 1.00 85.75 194 MET A C 1
ATOM 1405 O O . MET A 1 194 ? -7.523 10.543 -0.488 1.00 85.75 194 MET A O 1
ATOM 1409 N N . LEU A 1 195 ? -6.960 9.191 1.220 1.00 90.06 195 LEU A N 1
ATOM 1410 C CA . LEU A 1 195 ? -5.561 9.031 0.840 1.00 90.06 195 LEU A CA 1
ATOM 1411 C C . LEU A 1 195 ? -5.455 8.018 -0.299 1.00 90.06 195 LEU A C 1
ATOM 1413 O O . LEU A 1 195 ? -6.090 6.967 -0.247 1.00 90.06 195 LEU A O 1
ATOM 1417 N N . SER A 1 196 ? -4.628 8.317 -1.294 1.00 90.81 196 SER A N 1
ATOM 1418 C CA . SER A 1 196 ? -4.141 7.352 -2.277 1.00 90.81 196 SER A CA 1
ATOM 1419 C C . SER A 1 196 ? -2.643 7.149 -2.072 1.00 90.81 196 SER A C 1
ATOM 1421 O O . SER A 1 196 ? -1.902 8.122 -1.963 1.00 90.81 196 SER A O 1
ATOM 1423 N N . LEU A 1 197 ? -2.197 5.901 -2.020 1.00 93.88 197 LEU A N 1
ATOM 1424 C CA . LEU A 1 197 ? -0.801 5.490 -2.035 1.00 93.88 197 LEU A CA 1
ATOM 1425 C C . LEU A 1 197 ? -0.512 4.794 -3.360 1.00 93.88 197 LEU A C 1
ATOM 1427 O O . LEU A 1 197 ? -1.330 4.010 -3.839 1.00 93.88 197 LEU A O 1
ATOM 1431 N N . LYS A 1 198 ? 0.664 5.050 -3.918 1.00 94.56 198 LYS A N 1
ATOM 1432 C CA . LYS A 1 198 ? 1.212 4.312 -5.048 1.00 94.56 198 LYS A CA 1
ATOM 1433 C C . LYS A 1 198 ? 2.515 3.660 -4.615 1.00 94.56 198 LYS A C 1
ATOM 1435 O O . LYS A 1 198 ? 3.397 4.346 -4.097 1.00 94.56 198 LYS A O 1
ATOM 1440 N N . ILE A 1 199 ? 2.595 2.349 -4.808 1.00 96.00 199 ILE A N 1
ATOM 1441 C CA . ILE A 1 199 ? 3.731 1.495 -4.464 1.00 96.00 199 ILE A CA 1
ATOM 1442 C C . ILE A 1 199 ? 4.277 0.949 -5.781 1.00 96.00 199 ILE A C 1
ATOM 1444 O O . ILE A 1 199 ? 3.665 0.069 -6.388 1.00 96.00 199 ILE A O 1
ATOM 1448 N N . ASP A 1 200 ? 5.394 1.506 -6.235 1.00 94.56 200 ASP A N 1
ATOM 1449 C CA . ASP A 1 200 ? 6.057 1.103 -7.472 1.00 94.56 200 ASP A CA 1
ATOM 1450 C C . ASP A 1 200 ? 7.131 0.040 -7.174 1.00 94.56 200 ASP A C 1
ATOM 1452 O O . ASP A 1 200 ? 7.904 0.213 -6.222 1.00 94.56 200 ASP A O 1
ATOM 1456 N N . PRO A 1 201 ? 7.218 -1.044 -7.968 1.00 91.88 201 PRO A N 1
ATOM 1457 C CA . PRO A 1 201 ? 8.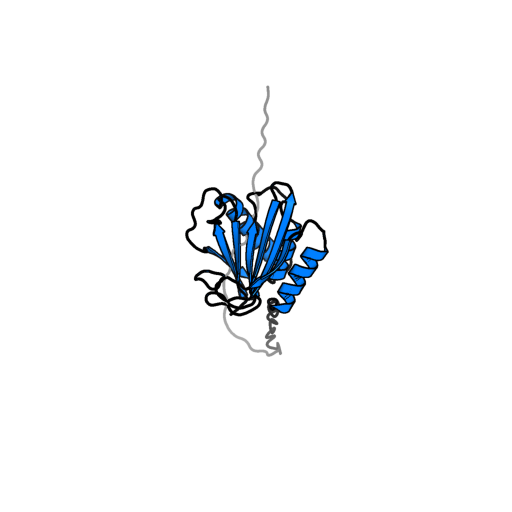292 -2.021 -7.830 1.00 91.88 201 PRO A CA 1
ATOM 1458 C C . PRO A 1 201 ? 9.665 -1.371 -8.095 1.00 91.88 201 PRO A C 1
ATOM 1460 O O . PRO A 1 201 ? 9.733 -0.311 -8.733 1.00 91.88 201 PRO A O 1
ATOM 1463 N N . PRO A 1 202 ? 10.770 -1.985 -7.631 1.00 88.44 202 PRO A N 1
ATOM 1464 C CA . PRO A 1 202 ? 12.112 -1.513 -7.960 1.00 88.44 202 PRO A CA 1
ATOM 1465 C C . PRO A 1 202 ? 12.327 -1.504 -9.480 1.00 88.44 202 PRO A C 1
ATOM 1467 O O . PRO A 1 202 ? 11.777 -2.348 -10.190 1.00 88.44 202 PRO A O 1
ATOM 1470 N N . ARG A 1 203 ? 13.106 -0.535 -9.969 1.00 67.00 203 ARG A N 1
ATOM 1471 C CA . ARG A 1 203 ? 13.452 -0.397 -11.394 1.00 67.00 203 ARG A CA 1
ATOM 1472 C C . ARG A 1 203 ? 14.616 -1.282 -11.810 1.00 67.00 203 ARG A C 1
ATOM 1474 O O . ARG A 1 203 ? 15.525 -1.464 -10.973 1.00 67.00 203 ARG A O 1
#

Radius of gyration: 26.91 Å; Cα contacts (8 Å, |Δi|>4): 337; chains: 1; bounding box: 80×45×84 Å

Organism: NCBI:txid543877

Mean predicted aligned error: 12.93 Å

pLDDT: mean 77.86, std 20.23, range [29.53, 96.19]

Solvent-accessible surface area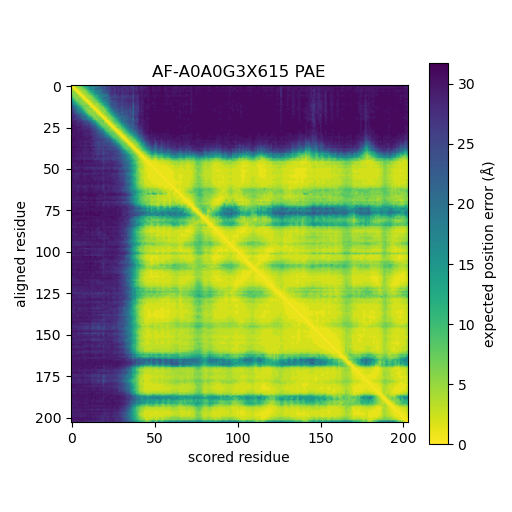 (backbone atoms only — not comparable to full-atom values): 11966 Å² total; per-residue (Å²): 140,80,88,84,87,84,90,86,80,91,86,84,81,86,85,83,81,90,81,90,87,87,85,90,82,90,79,91,75,96,74,76,86,78,73,72,75,72,74,73,75,78,62,55,75,54,61,51,49,69,53,43,52,49,51,52,50,52,51,34,74,73,37,75,50,48,28,72,46,64,47,77,43,78,34,46,91,52,93,60,90,48,22,67,14,42,29,46,35,35,29,30,40,88,49,99,58,39,37,38,36,40,39,30,25,72,34,63,34,83,81,44,58,45,40,27,32,40,38,39,36,42,65,51,83,56,91,73,54,59,51,76,53,52,56,50,52,29,58,66,44,35,47,60,95,52,72,62,42,55,49,53,51,51,51,52,49,54,43,39,69,41,18,66,78,41,88,43,96,53,78,40,83,70,52,66,40,87,30,47,22,39,34,26,36,28,32,34,88,89,44,84,28,19,30,30,39,38,41,36,58,57,132

Foldseek 3Di:
DDDDDDDDDDDDDDDDDDDDDDDDDDDDDDDDPPPVPPPPPPQQAADDLVRLVVLLVCQCVVDCQWFVPWDWDAFDCDDDPRHGFTWTKGWGAPDPQWTKIKIAGCQQDPNAGHLKMKMKTGLDLDVCRCVSVLVSVCNNLVNDPDPRSVLVNVQVSVQSVCQLPDQDVDWAWSDQHSNRWTKTWHRDPVDGSMIMIITGHHD

Secondary structure (DSSP, 8-state):
-----------------------------------------PPPPPP-HHHHHHHHHHHHHH-TTT-SEEEEEEPPSSSSTTTT-EEEEEEEESSSS-EEEEEEESS--SSS-TT-EEEEE-S--STTTTHHHHHHHHHHTT--TTHHHHHHHHHHHHHHHHTTT---SSPEEEEE-TT--EEEEEE-SSSTT-EEEEEEPP-

Sequence (203 aa):
MTFTVRKFVVAGLATALAACSAAEGDAGADGGADAAAMAEAEAPAAPGVEERAAIIARFRDAAESHCPFYKEAGGSTDDGEFAGSTLTLCSGRFSQTENFGFAMMNEDGREHPAGTLFLTMGANSAPGAFAPLYDVIFELAAVEPGPEQEQLRGEIKRWIYATPNAFTPGWEPVMTTNSGVAISAAGNKMQQGMLSLKIDPPR